Protein AF-A0A954DJ30-F1 (afdb_monomer)

Nearest PDB structures (foldseek):
  8jiv-assembly1_Ck  TM=4.330E-01  e=1.855E-01  Triticum aestivum
  3fcd-assembly1_A  TM=4.264E-01  e=3.655E-01  uncultured bacterium
  7oyc-assembly1_k1  TM=4.276E-01  e=3.887E-01  Xenopus laevis
  8inf-assembly1_W  TM=4.432E-01  e=7.975E+00  Homo sapiens

Secondary structure (DSSP, 8-state):
-------PPP-------------TT-----SSHHHHHHHHHHHHHHHHHHHTT---B--HHHHHHHHHTT-EEEEEE-TTSEEEEEEE-TTS-EEEEEEE-S---HHHHHHHHHHHTS-EESSTTTTTHHHHHHHHHHSSSEEEEEEEEEE---------S-----S---------EEEEEEEETTEEEEEEEE--TTHHHHHHHHHHTT--EEEEES-TT---------HHHHHIIIIIHHHHHHHHHHHHHHHHHHTSTT-S-SSSGGG--------TTS-----GGG-TT-HHHHHHHH-

Solvent-accessible surface area (backbone atoms only — not comparable to full-atom values): 19035 Å² total; per-residue (Å²): 141,80,88,88,88,90,81,80,91,74,88,78,82,85,87,81,76,86,79,82,69,82,81,88,71,80,73,71,88,83,84,56,67,70,59,53,53,51,49,50,51,50,52,50,48,51,52,54,55,58,68,64,67,81,61,56,72,47,50,63,46,58,48,44,52,34,52,81,64,48,44,55,80,46,80,46,80,46,97,74,36,30,38,43,32,31,27,63,44,97,85,70,47,80,41,67,39,35,32,65,39,98,68,69,52,72,68,55,52,49,50,54,55,60,51,66,76,41,67,64,40,67,74,56,43,61,87,49,31,59,62,44,52,48,52,34,42,74,73,62,58,33,46,70,67,39,37,38,41,34,42,54,84,70,88,84,83,81,80,94,63,84,82,80,86,81,78,94,70,72,81,79,70,81,59,33,31,37,37,34,38,32,39,43,86,97,44,75,39,24,35,56,32,67,64,54,97,55,52,68,60,52,52,50,54,34,58,75,68,72,34,54,71,45,81,40,55,55,45,87,69,72,79,72,70,77,77,68,67,57,60,62,60,52,46,43,53,71,63,47,39,60,55,52,51,52,51,53,49,53,52,49,50,53,55,53,47,62,70,38,95,82,51,86,60,88,79,78,56,89,72,68,78,86,72,80,75,84,49,87,86,66,64,77,90,71,54,83,85,77,55,83,92,48,71,73,64,53,55,69,73,71,109

Mean predicted aligned error: 19.87 Å

Structure (mmCIF, N/CA/C/O backbone):
data_AF-A0A954DJ30-F1
#
_entry.id   AF-A0A954DJ30-F1
#
loop_
_atom_site.group_PDB
_atom_site.id
_atom_site.type_symbol
_atom_site.label_atom_id
_atom_site.label_alt_id
_atom_site.label_comp_id
_atom_site.label_asym_id
_atom_site.label_entity_id
_atom_site.label_seq_id
_atom_site.pdbx_PDB_ins_code
_atom_site.Cartn_x
_atom_site.Cartn_y
_atom_site.Cartn_z
_atom_site.occupancy
_atom_site.B_iso_or_equiv
_atom_site.auth_seq_id
_atom_site.auth_comp_id
_atom_site.auth_asym_id
_atom_site.auth_atom_id
_atom_site.pdbx_PDB_model_num
ATOM 1 N N . MET A 1 1 ? 96.535 -69.845 -63.704 1.00 42.06 1 MET A N 1
ATOM 2 C CA . MET A 1 1 ? 96.589 -68.784 -62.673 1.00 42.06 1 MET A CA 1
ATOM 3 C C . MET A 1 1 ? 96.259 -67.495 -63.419 1.00 42.06 1 MET A C 1
ATOM 5 O O . MET A 1 1 ? 97.026 -67.177 -64.310 1.00 42.06 1 MET A O 1
ATOM 9 N N . THR A 1 2 ? 95.120 -66.808 -63.301 1.00 41.25 2 THR A N 1
ATOM 10 C CA . THR A 1 2 ? 94.083 -66.688 -62.255 1.00 41.25 2 THR A CA 1
ATOM 11 C C . THR A 1 2 ? 92.825 -66.079 -62.939 1.00 41.25 2 THR A C 1
ATOM 13 O O . THR A 1 2 ? 92.990 -65.252 -63.829 1.00 41.25 2 THR A O 1
ATOM 16 N N . GLN A 1 3 ? 91.599 -66.504 -62.591 1.00 44.12 3 GLN A N 1
ATOM 17 C CA . GLN A 1 3 ? 90.307 -65.828 -62.920 1.00 44.12 3 GLN A CA 1
ATOM 18 C C . GLN A 1 3 ? 90.096 -64.579 -61.998 1.00 44.12 3 GLN A C 1
ATOM 20 O O . GLN A 1 3 ? 91.012 -64.372 -61.196 1.00 44.12 3 GLN A O 1
ATOM 25 N N . PRO A 1 4 ? 88.981 -63.780 -61.961 1.00 51.12 4 PRO A N 1
ATOM 26 C CA . PRO A 1 4 ? 87.620 -63.913 -62.555 1.00 51.12 4 PRO A CA 1
ATOM 27 C C . PRO A 1 4 ? 86.929 -62.590 -63.019 1.00 51.12 4 PRO A C 1
ATOM 29 O O . PRO A 1 4 ? 87.500 -61.508 -62.916 1.00 51.12 4 PRO A O 1
ATOM 32 N N . GLY A 1 5 ? 85.659 -62.664 -63.458 1.00 38.38 5 GLY A N 1
ATOM 33 C CA . GLY A 1 5 ? 84.750 -61.503 -63.481 1.00 38.38 5 GLY A CA 1
ATOM 34 C C . GLY A 1 5 ? 83.564 -61.610 -64.445 1.00 38.38 5 GLY A C 1
ATOM 35 O O . GLY A 1 5 ? 83.576 -60.979 -65.495 1.00 38.38 5 GLY A O 1
ATOM 36 N N . GLU A 1 6 ? 82.545 -62.389 -64.086 1.00 42.34 6 GLU A N 1
ATOM 37 C CA . GLU A 1 6 ? 81.259 -62.499 -64.791 1.00 42.34 6 GLU A CA 1
ATOM 38 C C . GLU A 1 6 ? 80.251 -61.549 -64.115 1.00 42.34 6 GLU A C 1
ATOM 40 O O . GLU A 1 6 ? 80.056 -61.637 -62.903 1.00 42.34 6 GLU A O 1
ATOM 45 N N . ASN A 1 7 ? 79.659 -60.608 -64.861 1.00 45.38 7 ASN A N 1
ATOM 46 C CA . ASN A 1 7 ? 78.696 -59.631 -64.340 1.00 45.38 7 ASN A CA 1
ATOM 47 C C . ASN A 1 7 ? 77.368 -59.731 -65.104 1.00 45.38 7 ASN A C 1
ATOM 49 O O . ASN A 1 7 ? 77.308 -59.483 -66.309 1.00 45.38 7 ASN A O 1
ATOM 53 N N . SER A 1 8 ? 76.311 -60.067 -64.367 1.00 43.06 8 SER A N 1
ATOM 54 C CA . SER A 1 8 ? 74.906 -60.055 -64.779 1.00 43.06 8 SER A CA 1
ATOM 55 C C . SER A 1 8 ? 74.389 -58.621 -64.996 1.00 43.06 8 SER A C 1
ATOM 57 O O . SER A 1 8 ? 74.719 -57.742 -64.197 1.00 43.06 8 SER A O 1
ATOM 59 N N . PRO A 1 9 ? 73.527 -58.351 -65.993 1.00 50.22 9 PRO A N 1
ATOM 60 C CA . PRO A 1 9 ? 72.835 -57.068 -66.093 1.00 50.22 9 PRO A CA 1
ATOM 61 C C . PRO A 1 9 ? 71.708 -56.966 -65.059 1.00 50.22 9 PRO A C 1
ATOM 63 O O . PRO A 1 9 ? 70.776 -57.768 -65.043 1.00 50.22 9 PRO A O 1
ATOM 66 N N . GLN A 1 10 ? 71.832 -55.966 -64.192 1.00 45.62 10 GLN A N 1
ATOM 67 C CA . GLN A 1 10 ? 70.902 -55.617 -63.130 1.00 45.62 10 GLN A CA 1
ATOM 68 C C . GLN A 1 10 ? 69.803 -54.688 -63.667 1.00 45.62 10 GLN A C 1
ATOM 70 O O . GLN A 1 10 ? 70.070 -53.704 -64.358 1.00 45.62 10 GLN A O 1
ATOM 75 N N . ASP A 1 11 ? 68.573 -55.059 -63.331 1.00 45.19 11 ASP A N 1
ATOM 76 C CA . ASP A 1 11 ? 67.304 -54.378 -63.568 1.00 45.19 11 ASP A CA 1
ATOM 77 C C . ASP A 1 11 ? 67.389 -52.868 -63.261 1.00 45.19 11 ASP A C 1
ATOM 79 O O . ASP A 1 11 ? 67.812 -52.461 -62.174 1.00 45.19 11 ASP A O 1
ATOM 83 N N . SER A 1 12 ? 67.043 -52.029 -64.240 1.00 49.09 12 SER A N 1
ATOM 84 C CA . SER A 1 12 ? 67.065 -50.568 -64.110 1.00 49.09 12 SER A CA 1
ATOM 85 C C . SER A 1 12 ? 65.666 -50.062 -63.748 1.00 49.09 12 SER A C 1
ATOM 87 O O . SER A 1 12 ? 64.732 -50.303 -64.510 1.00 49.09 12 SER A O 1
ATOM 89 N N . PRO A 1 13 ? 65.493 -49.340 -62.625 1.00 48.78 13 PRO A N 1
ATOM 90 C CA . PRO A 1 13 ? 64.179 -48.903 -62.180 1.00 48.78 13 PRO A CA 1
ATOM 91 C C . PRO A 1 13 ? 63.661 -47.727 -63.018 1.00 48.78 13 PRO A C 1
ATOM 93 O O . PRO A 1 13 ? 64.329 -46.700 -63.167 1.00 48.78 13 PRO A O 1
ATOM 96 N N . ASP A 1 14 ? 62.436 -47.895 -63.513 1.00 48.25 14 ASP A N 1
ATOM 97 C CA . ASP A 1 14 ? 61.604 -46.900 -64.186 1.00 48.25 14 ASP A CA 1
ATOM 98 C C . ASP A 1 14 ? 61.417 -45.653 -63.300 1.00 48.25 14 ASP A C 1
ATOM 100 O O . ASP A 1 14 ? 60.672 -45.639 -62.316 1.00 48.25 14 ASP A O 1
ATOM 104 N N . LYS A 1 15 ? 62.155 -44.589 -63.624 1.00 56.53 15 LYS A N 1
ATOM 105 C CA . LYS A 1 15 ? 61.992 -43.260 -63.034 1.00 56.53 15 LYS A CA 1
ATOM 106 C C . LYS A 1 15 ? 61.009 -42.462 -63.881 1.00 56.53 15 LYS A C 1
ATOM 108 O O . LYS A 1 15 ? 61.448 -41.674 -64.711 1.00 56.53 15 LYS A O 1
ATOM 113 N N . ASN A 1 16 ? 59.707 -42.628 -63.645 1.00 52.38 16 ASN A N 1
ATOM 114 C CA . ASN A 1 16 ? 58.703 -41.606 -63.977 1.00 52.38 16 ASN A CA 1
ATOM 115 C C . ASN A 1 16 ? 57.340 -41.841 -63.299 1.00 52.38 16 ASN A C 1
ATOM 117 O O . ASN A 1 16 ? 56.287 -41.801 -63.930 1.00 52.38 16 ASN A O 1
ATOM 121 N N . THR A 1 17 ? 57.336 -42.014 -61.974 1.00 52.78 17 THR A N 1
ATOM 122 C CA . THR A 1 17 ? 56.107 -41.835 -61.182 1.00 52.78 17 THR A CA 1
ATOM 123 C C . THR A 1 17 ? 56.158 -40.465 -60.500 1.00 52.78 17 THR A C 1
ATOM 125 O O . THR A 1 17 ? 57.021 -40.263 -59.647 1.00 52.78 17 THR A O 1
ATOM 128 N N . PRO A 1 18 ? 55.290 -39.496 -60.845 1.00 51.16 18 PRO A N 1
ATOM 129 C CA . PRO A 1 18 ? 55.237 -38.235 -60.118 1.00 51.16 18 PRO A CA 1
ATOM 130 C C . PRO A 1 18 ? 54.645 -38.473 -58.721 1.00 51.16 18 PRO A C 1
ATOM 132 O O . PRO A 1 18 ? 53.460 -38.776 -58.572 1.00 51.16 18 PRO A O 1
ATOM 135 N N . GLU A 1 19 ? 55.478 -38.336 -57.689 1.00 51.72 19 GLU A N 1
ATOM 136 C CA . GLU A 1 19 ? 55.056 -38.331 -56.288 1.00 51.72 19 GLU A CA 1
ATOM 137 C C . GLU A 1 19 ? 54.045 -37.193 -56.045 1.00 51.72 19 GLU A C 1
ATOM 139 O O . GLU A 1 19 ? 54.371 -36.008 -56.147 1.00 51.72 19 GLU A O 1
ATOM 144 N N . ARG A 1 20 ? 52.795 -37.530 -55.696 1.00 55.44 20 ARG A N 1
ATOM 145 C CA . ARG A 1 20 ? 51.839 -36.555 -55.147 1.00 55.44 20 ARG A CA 1
ATOM 146 C C . ARG A 1 20 ? 52.286 -36.167 -53.737 1.00 55.44 20 ARG A C 1
ATOM 148 O O . ARG A 1 20 ? 51.972 -36.857 -52.771 1.00 55.44 20 ARG A O 1
ATOM 155 N N . GLY A 1 21 ? 52.995 -35.046 -53.622 1.00 53.41 21 GLY A N 1
ATOM 156 C CA . GLY A 1 21 ? 53.195 -34.361 -52.345 1.00 53.41 21 GLY A CA 1
ATOM 157 C C . GLY A 1 21 ? 51.857 -33.918 -51.725 1.00 53.41 21 GLY A C 1
ATOM 158 O O . GLY A 1 21 ? 50.872 -33.752 -52.450 1.00 53.41 21 GLY A O 1
ATOM 159 N N . PRO A 1 22 ? 51.786 -33.733 -50.393 1.00 51.12 22 PRO A N 1
ATOM 160 C CA . PRO A 1 22 ? 50.544 -33.377 -49.719 1.00 51.12 22 PRO A CA 1
ATOM 161 C C . PRO A 1 22 ? 50.063 -32.009 -50.207 1.00 51.12 22 PRO A C 1
ATOM 163 O O . PRO A 1 22 ? 50.821 -31.039 -50.195 1.00 51.12 22 PRO A O 1
ATOM 166 N N . ASP A 1 23 ? 48.802 -31.959 -50.626 1.00 55.94 23 ASP A N 1
ATOM 167 C CA . ASP A 1 23 ? 48.089 -30.762 -51.063 1.00 55.94 23 ASP A CA 1
ATOM 168 C C . ASP A 1 23 ? 48.150 -29.683 -49.962 1.00 55.94 23 ASP A C 1
ATOM 170 O O . ASP A 1 23 ? 47.471 -29.763 -48.934 1.00 55.94 23 ASP A O 1
ATOM 174 N N . LYS A 1 24 ? 49.042 -28.700 -50.135 1.00 56.53 24 LYS A N 1
ATOM 175 C CA . LYS A 1 24 ? 49.245 -27.585 -49.197 1.00 56.53 24 LYS A CA 1
ATOM 176 C C . LYS A 1 24 ? 48.297 -26.415 -49.464 1.00 56.53 24 LYS A C 1
ATOM 178 O O . LYS A 1 24 ? 48.568 -25.323 -48.980 1.00 56.53 24 LYS A O 1
ATOM 183 N N . ASP A 1 25 ? 47.177 -26.630 -50.152 1.00 56.28 25 ASP A N 1
ATOM 184 C CA . ASP A 1 25 ? 46.217 -25.567 -50.459 1.00 56.28 25 ASP A CA 1
ATOM 185 C C . ASP A 1 25 ? 44.772 -25.897 -50.050 1.00 56.28 25 ASP A C 1
ATOM 187 O O . ASP A 1 25 ? 43.805 -25.393 -50.626 1.00 56.28 25 ASP A O 1
ATOM 191 N N . ALA A 1 26 ? 44.587 -26.631 -48.947 1.00 55.59 26 ALA A N 1
ATOM 192 C CA . ALA A 1 26 ? 43.313 -26.628 -48.228 1.00 55.59 26 ALA A CA 1
ATOM 193 C C . ALA A 1 26 ? 43.100 -25.263 -47.542 1.00 55.59 26 ALA A C 1
ATOM 195 O O . ALA A 1 26 ? 43.298 -25.078 -46.336 1.00 55.59 26 ALA A O 1
ATOM 196 N N . LYS A 1 27 ? 42.706 -24.258 -48.327 1.00 63.19 27 LYS A N 1
ATOM 197 C CA . LYS A 1 27 ? 42.350 -22.925 -47.841 1.00 63.19 27 LYS A CA 1
ATOM 198 C C . LYS A 1 27 ? 41.128 -23.062 -46.928 1.00 63.19 27 LYS A C 1
ATOM 200 O O . LYS A 1 27 ? 40.000 -23.181 -47.398 1.00 63.19 27 LYS A O 1
ATOM 205 N N . LYS A 1 28 ? 41.359 -23.053 -45.607 1.00 56.31 28 LYS A N 1
ATOM 206 C CA . LYS A 1 28 ? 40.308 -23.059 -44.574 1.00 56.31 28 LYS A CA 1
ATOM 207 C C . LYS A 1 28 ? 39.216 -22.051 -44.964 1.00 56.31 28 LYS A C 1
ATOM 209 O O . LYS A 1 28 ? 39.581 -20.904 -45.247 1.00 56.31 28 LYS A O 1
ATOM 214 N N . PRO A 1 29 ? 37.918 -22.418 -44.969 1.00 49.88 29 PRO A N 1
ATOM 215 C CA . PRO A 1 29 ? 36.861 -21.497 -45.366 1.00 49.88 29 PRO A CA 1
ATOM 216 C C . PRO A 1 29 ? 36.879 -20.290 -44.426 1.00 49.88 29 PRO A C 1
ATOM 218 O O . PRO A 1 29 ? 36.523 -20.363 -43.248 1.00 49.88 29 PRO A O 1
ATOM 221 N N . ARG A 1 30 ? 37.380 -19.164 -44.935 1.00 65.44 30 ARG A N 1
ATOM 222 C CA . ARG A 1 30 ? 37.298 -17.868 -44.273 1.00 65.44 30 ARG A CA 1
ATOM 223 C C . ARG A 1 30 ? 35.986 -17.245 -44.713 1.00 65.44 30 ARG A C 1
ATOM 225 O O . ARG A 1 30 ? 35.860 -16.874 -45.872 1.00 65.44 30 ARG A O 1
ATOM 232 N N . GLY A 1 31 ? 35.055 -17.101 -43.775 1.00 58.06 31 GLY A N 1
ATOM 233 C CA . GLY A 1 31 ? 33.903 -16.218 -43.959 1.00 58.06 31 GLY A CA 1
ATOM 234 C C . GLY A 1 31 ? 32.570 -16.831 -43.562 1.00 58.06 31 GLY A C 1
ATOM 235 O O . GLY A 1 31 ? 31.744 -17.057 -44.425 1.00 58.06 31 GLY A O 1
ATOM 236 N N . MET A 1 32 ? 32.354 -17.081 -42.266 1.00 57.47 32 MET A N 1
ATOM 237 C CA . MET A 1 32 ? 31.007 -17.005 -41.666 1.00 57.47 32 MET A CA 1
ATOM 238 C C . MET A 1 32 ? 31.047 -17.140 -40.139 1.00 57.47 32 MET A C 1
ATOM 240 O O . MET A 1 32 ? 30.266 -16.502 -39.444 1.00 57.47 32 MET A O 1
ATOM 244 N N . GLY A 1 33 ? 32.004 -17.905 -39.595 1.00 60.25 33 GLY A N 1
ATOM 245 C CA . GLY A 1 33 ? 32.053 -18.231 -38.160 1.00 60.25 33 GLY A CA 1
ATOM 246 C C . GLY A 1 33 ? 32.125 -17.022 -37.218 1.00 60.25 33 GLY A C 1
ATOM 247 O O . GLY A 1 33 ? 31.476 -17.017 -36.180 1.00 60.25 33 GLY A O 1
ATOM 248 N N . GLY A 1 34 ? 32.843 -15.960 -37.599 1.00 64.69 34 GLY A N 1
ATOM 249 C CA . GLY A 1 34 ? 32.887 -14.726 -36.804 1.00 64.69 34 GLY A CA 1
ATOM 250 C C . GLY A 1 34 ? 31.540 -13.999 -36.751 1.00 64.69 34 GLY A C 1
ATOM 251 O O . GLY A 1 34 ? 31.175 -13.465 -35.710 1.00 64.69 34 GLY A O 1
ATOM 252 N N . VAL A 1 35 ? 30.773 -14.036 -37.844 1.00 68.38 35 VAL A N 1
ATOM 253 C CA . VAL A 1 35 ? 29.433 -13.435 -37.912 1.00 68.38 35 VAL A CA 1
ATOM 254 C C . VAL A 1 35 ? 28.460 -14.226 -37.043 1.00 68.38 35 VAL A C 1
ATOM 256 O O . VAL A 1 35 ? 27.699 -13.624 -36.296 1.00 68.38 35 VAL A O 1
ATOM 259 N N . PHE A 1 36 ? 28.543 -15.559 -37.050 1.00 70.75 36 PHE A N 1
ATOM 260 C CA . PHE A 1 36 ? 27.723 -16.403 -36.176 1.00 70.75 36 PHE A CA 1
ATOM 261 C C . PHE A 1 36 ? 27.996 -16.174 -34.689 1.00 70.75 36 PHE A C 1
ATOM 263 O O . PHE A 1 36 ? 27.052 -16.111 -33.908 1.00 70.75 36 PHE A O 1
ATOM 270 N N . ILE A 1 37 ? 29.260 -16.001 -34.292 1.00 77.88 37 ILE A N 1
ATOM 271 C CA . ILE A 1 37 ? 29.613 -15.704 -32.895 1.00 77.88 37 ILE A CA 1
ATOM 272 C C . ILE A 1 37 ? 29.048 -14.345 -32.478 1.00 77.88 37 ILE A C 1
ATOM 274 O O . ILE A 1 37 ? 28.470 -14.220 -31.403 1.00 77.88 37 ILE A O 1
ATOM 278 N N . ILE A 1 38 ? 29.162 -13.332 -33.337 1.00 76.12 38 ILE A N 1
ATOM 279 C CA . ILE A 1 38 ? 28.645 -11.995 -33.032 1.00 76.12 38 ILE A CA 1
ATOM 280 C C . ILE A 1 38 ? 27.112 -11.987 -33.016 1.00 76.12 38 ILE A C 1
ATOM 282 O O . ILE A 1 38 ? 26.520 -11.361 -32.144 1.00 76.12 38 ILE A O 1
ATOM 286 N N . MET A 1 39 ? 26.465 -12.736 -33.910 1.00 75.69 39 MET A N 1
ATOM 287 C CA . MET A 1 39 ? 25.012 -12.908 -33.921 1.00 75.69 39 MET A CA 1
ATOM 288 C C . MET A 1 39 ? 24.520 -13.636 -32.664 1.00 75.69 39 MET A C 1
ATOM 290 O O . MET A 1 39 ? 23.520 -13.229 -32.084 1.00 75.69 39 MET A O 1
ATOM 294 N N . LEU A 1 40 ? 25.246 -14.656 -32.195 1.00 83.12 40 LEU A N 1
ATOM 295 C CA . LEU A 1 40 ? 24.962 -15.338 -30.929 1.00 83.12 40 LEU A CA 1
ATOM 296 C C . LEU A 1 40 ? 25.124 -14.410 -29.725 1.00 83.12 40 LEU A C 1
ATOM 298 O O . LEU A 1 40 ? 24.285 -14.432 -28.831 1.00 83.12 40 LEU A O 1
ATOM 302 N N . LEU A 1 41 ? 26.163 -13.572 -29.708 1.00 82.00 41 LEU A N 1
ATOM 303 C CA . LEU A 1 41 ? 26.367 -12.585 -28.646 1.00 82.00 41 LEU A CA 1
ATOM 304 C C . LEU A 1 41 ? 25.285 -11.499 -28.657 1.00 82.00 41 LEU A C 1
ATOM 306 O O . LEU A 1 41 ? 24.799 -11.118 -27.596 1.00 82.00 41 LEU A O 1
ATOM 310 N N . LEU A 1 42 ? 24.859 -11.044 -29.838 1.00 77.38 42 LEU A N 1
ATOM 311 C CA . LEU A 1 42 ? 23.737 -10.117 -29.992 1.00 77.38 42 LEU A CA 1
ATOM 312 C C . LEU A 1 42 ? 22.419 -10.739 -29.526 1.00 77.38 42 LEU A C 1
ATOM 314 O O . LEU A 1 42 ? 21.674 -10.104 -28.788 1.00 77.38 42 LEU A O 1
ATOM 318 N N . LEU A 1 43 ? 22.145 -11.986 -29.909 1.00 81.44 43 LEU A N 1
ATOM 319 C CA . LEU A 1 43 ? 20.947 -12.708 -29.486 1.00 81.44 43 LEU A CA 1
ATOM 320 C C . LEU A 1 43 ? 20.947 -12.943 -27.969 1.00 81.44 43 LEU A C 1
ATOM 322 O O . LEU A 1 43 ? 19.926 -12.748 -27.316 1.00 81.44 43 LEU A O 1
ATOM 326 N N . ALA A 1 44 ? 22.101 -13.288 -27.393 1.00 78.31 44 ALA A N 1
ATOM 327 C CA . ALA A 1 44 ? 22.269 -13.405 -25.949 1.00 78.31 44 ALA A CA 1
ATOM 328 C C . ALA A 1 44 ? 22.041 -12.060 -25.244 1.00 78.31 44 ALA A C 1
ATOM 330 O O . ALA A 1 44 ? 21.339 -12.020 -24.238 1.00 78.31 44 ALA A O 1
ATOM 331 N N . LEU A 1 45 ? 22.560 -10.955 -25.787 1.00 76.50 45 LEU A N 1
ATOM 332 C CA . LEU A 1 45 ? 22.327 -9.613 -25.253 1.00 76.50 45 LEU A CA 1
ATOM 333 C C . LEU A 1 45 ? 20.840 -9.233 -25.314 1.00 76.50 45 LEU A C 1
ATOM 335 O O . LEU A 1 45 ? 20.300 -8.750 -24.323 1.00 76.50 45 LEU A O 1
ATOM 339 N N . ILE A 1 46 ? 20.161 -9.507 -26.432 1.00 72.81 46 ILE A N 1
ATOM 340 C CA . ILE A 1 46 ? 18.719 -9.272 -26.597 1.00 72.81 46 ILE A CA 1
ATOM 341 C C . ILE A 1 46 ? 17.917 -10.095 -25.583 1.00 72.81 46 ILE A C 1
ATOM 343 O O . ILE A 1 46 ? 17.018 -9.558 -24.940 1.00 72.81 46 ILE A O 1
ATOM 347 N N . LEU A 1 47 ? 18.264 -11.369 -25.377 1.00 68.88 47 LEU A N 1
ATOM 348 C CA . LEU A 1 47 ? 17.621 -12.222 -24.374 1.00 68.88 47 LEU A CA 1
ATOM 349 C C . LEU A 1 47 ? 17.879 -11.735 -22.940 1.00 68.88 47 LEU A C 1
ATOM 351 O O . LEU A 1 47 ? 16.966 -11.755 -22.117 1.00 68.88 47 LEU A O 1
ATOM 355 N N . ILE A 1 48 ? 19.092 -11.264 -22.636 1.00 67.69 48 ILE A N 1
ATOM 356 C CA . ILE A 1 48 ? 19.451 -10.705 -21.324 1.00 67.69 48 ILE A CA 1
ATOM 357 C C . ILE A 1 48 ? 18.659 -9.422 -21.047 1.00 67.69 48 ILE A C 1
ATOM 359 O O . ILE A 1 48 ? 18.069 -9.284 -19.976 1.00 67.69 48 ILE A O 1
ATOM 363 N N . VAL A 1 49 ? 18.599 -8.509 -22.018 1.00 58.47 49 VAL A N 1
ATOM 364 C CA . VAL A 1 49 ? 17.859 -7.245 -21.901 1.00 58.47 49 VAL A CA 1
ATOM 365 C C . VAL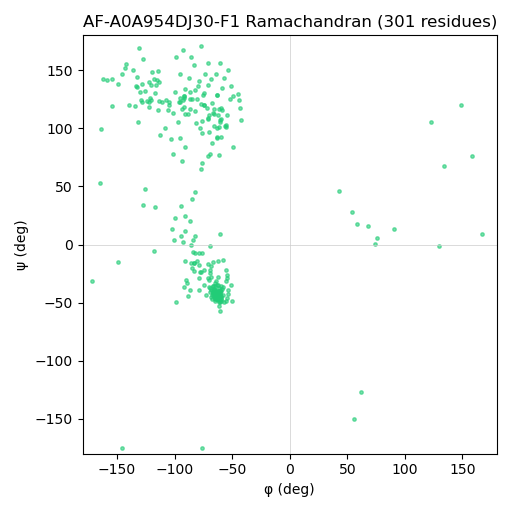 A 1 49 ? 16.353 -7.507 -21.823 1.00 58.47 49 VAL A C 1
ATOM 367 O O . VAL A 1 49 ? 15.688 -6.946 -20.953 1.00 58.47 49 VAL A O 1
ATOM 370 N N . SER A 1 50 ? 15.824 -8.434 -22.627 1.00 54.00 50 SER A N 1
ATOM 371 C CA . SER A 1 50 ? 14.415 -8.849 -22.585 1.00 54.00 50 SER A CA 1
ATOM 372 C C . SER A 1 50 ? 14.009 -9.396 -21.213 1.00 54.00 50 SER A C 1
ATOM 374 O O . SER A 1 50 ? 12.932 -9.072 -20.717 1.00 54.00 50 SER A O 1
ATOM 376 N N . ARG A 1 51 ? 14.888 -10.147 -20.536 1.00 55.31 51 ARG A N 1
ATOM 377 C CA . ARG A 1 51 ? 14.599 -10.701 -19.202 1.00 55.31 51 ARG A CA 1
ATOM 378 C C . ARG A 1 51 ? 14.518 -9.646 -18.094 1.00 55.31 51 ARG A C 1
ATOM 380 O O . ARG A 1 51 ? 13.910 -9.909 -17.061 1.00 55.31 51 ARG A O 1
ATOM 387 N N . SER A 1 52 ? 15.123 -8.471 -18.281 1.00 49.81 52 SER A N 1
ATOM 388 C CA . SER A 1 52 ? 15.055 -7.363 -17.313 1.00 49.81 52 SER A CA 1
ATOM 389 C C . SER A 1 52 ? 13.791 -6.501 -17.421 1.00 49.81 52 SER A C 1
ATOM 391 O O . SER A 1 52 ? 13.562 -5.661 -16.553 1.00 49.81 52 SER A O 1
ATOM 393 N N . ALA A 1 53 ? 12.957 -6.719 -18.445 1.00 46.91 53 ALA A N 1
ATOM 394 C CA . ALA A 1 53 ? 11.789 -5.884 -18.730 1.00 46.91 53 ALA A CA 1
ATOM 395 C C . ALA A 1 53 ? 10.565 -6.164 -17.834 1.00 46.91 53 ALA A C 1
ATOM 397 O O . ALA A 1 53 ? 9.610 -5.395 -17.866 1.00 46.91 53 ALA A O 1
ATOM 398 N N . ASP A 1 54 ? 10.589 -7.210 -17.002 1.00 50.53 54 ASP A N 1
ATOM 399 C CA . ASP A 1 54 ? 9.461 -7.579 -16.127 1.00 50.53 54 ASP A CA 1
ATOM 400 C C . ASP A 1 54 ? 9.576 -6.990 -14.705 1.00 50.53 54 ASP A C 1
ATOM 402 O O . ASP A 1 54 ? 9.204 -7.596 -13.700 1.00 50.53 54 ASP A O 1
ATOM 406 N N . GLN A 1 55 ? 10.157 -5.794 -14.588 1.00 54.59 55 GLN A N 1
ATOM 407 C CA . GLN A 1 55 ? 10.048 -4.984 -13.377 1.00 54.59 55 GLN A CA 1
ATOM 408 C C . GLN A 1 55 ? 9.045 -3.873 -13.645 1.00 54.59 55 GLN A C 1
ATOM 410 O O . GLN A 1 55 ? 9.401 -2.797 -14.123 1.00 54.59 55 GLN A O 1
ATOM 415 N N . SER A 1 56 ? 7.771 -4.137 -13.352 1.00 57.91 56 SER A N 1
ATOM 416 C CA . SER A 1 56 ? 6.743 -3.102 -13.391 1.00 57.91 56 SER A CA 1
ATOM 417 C C . SER A 1 56 ? 7.101 -2.014 -12.372 1.00 57.91 56 SER A C 1
ATOM 419 O O . SER A 1 56 ? 6.907 -2.186 -11.164 1.00 57.91 56 SER A O 1
ATOM 421 N N . ARG A 1 57 ? 7.664 -0.899 -12.851 1.00 66.38 57 ARG A N 1
ATOM 422 C CA . ARG A 1 57 ? 7.815 0.320 -12.054 1.00 66.38 57 ARG A CA 1
ATOM 423 C C . ARG A 1 57 ? 6.416 0.855 -11.780 1.00 66.38 57 ARG A C 1
ATOM 425 O O . ARG A 1 57 ? 5.706 1.224 -12.711 1.00 66.38 57 ARG A O 1
ATOM 432 N N . GLY A 1 58 ? 6.005 0.820 -10.521 1.00 72.31 58 GLY A N 1
ATOM 433 C CA . GLY A 1 58 ? 4.722 1.356 -10.094 1.00 72.31 58 GLY A CA 1
ATOM 434 C C . GLY A 1 58 ? 4.848 2.801 -9.640 1.00 72.31 58 GLY A C 1
ATOM 435 O O . GLY A 1 58 ? 5.952 3.307 -9.434 1.00 72.31 58 GLY A O 1
ATOM 436 N N . THR A 1 59 ? 3.712 3.470 -9.472 1.00 76.69 59 THR A N 1
ATOM 437 C CA . THR A 1 59 ? 3.710 4.842 -8.965 1.00 76.69 59 THR A CA 1
ATOM 438 C C . THR A 1 59 ? 3.784 4.869 -7.430 1.00 76.69 59 THR A C 1
ATOM 440 O O . THR A 1 59 ? 3.311 3.936 -6.770 1.00 76.69 59 THR A O 1
ATOM 443 N N . PRO A 1 60 ? 4.294 5.957 -6.823 1.00 80.50 60 PRO A N 1
ATOM 444 C CA . PRO A 1 60 ? 4.177 6.199 -5.382 1.00 80.50 60 PRO A CA 1
ATOM 445 C C . PRO A 1 60 ? 2.740 6.074 -4.854 1.00 80.50 60 PRO A C 1
ATOM 447 O O . PRO A 1 60 ? 2.519 5.587 -3.748 1.00 80.50 60 PRO A O 1
ATOM 450 N N . TYR A 1 61 ? 1.749 6.468 -5.658 1.00 77.38 61 TYR A N 1
ATOM 451 C CA . TYR A 1 61 ? 0.333 6.298 -5.331 1.00 77.38 61 TYR A CA 1
ATOM 452 C C . TYR A 1 61 ? -0.063 4.822 -5.250 1.00 77.38 61 TYR A C 1
ATOM 454 O O . TYR A 1 61 ? -0.643 4.395 -4.251 1.00 77.38 61 TYR A O 1
ATOM 462 N N . ASP A 1 62 ? 0.305 4.023 -6.256 1.00 77.00 62 ASP A N 1
ATOM 463 C CA . ASP A 1 62 ? 0.020 2.585 -6.258 1.00 77.00 62 ASP A CA 1
ATOM 464 C C . ASP A 1 62 ? 0.662 1.892 -5.059 1.00 77.00 62 ASP A C 1
ATOM 466 O O . ASP A 1 62 ? 0.077 0.965 -4.493 1.00 77.00 62 ASP A O 1
ATOM 470 N N . PHE A 1 63 ? 1.852 2.348 -4.654 1.00 85.69 63 PHE A N 1
ATOM 471 C CA . PHE A 1 63 ? 2.514 1.866 -3.452 1.00 85.69 63 PHE A CA 1
ATOM 472 C C . PHE A 1 63 ? 1.678 2.132 -2.201 1.00 85.69 63 PHE A C 1
ATOM 474 O O . PHE A 1 63 ? 1.341 1.181 -1.497 1.00 85.69 63 PHE A O 1
ATOM 481 N N . TRP A 1 64 ? 1.317 3.391 -1.932 1.00 85.00 64 TRP A N 1
ATOM 482 C CA . TRP A 1 64 ? 0.556 3.755 -0.732 1.00 85.00 64 TRP A CA 1
ATOM 483 C C . TRP A 1 64 ? -0.794 3.043 -0.686 1.00 85.00 64 TRP A C 1
ATOM 485 O O . TRP A 1 64 ? -1.143 2.437 0.329 1.00 85.00 64 TRP A O 1
ATOM 495 N N . TRP A 1 65 ? -1.510 3.001 -1.811 1.00 78.88 65 TRP A N 1
ATOM 496 C CA . TRP A 1 65 ? -2.748 2.234 -1.928 1.00 78.88 65 TRP A CA 1
ATOM 497 C C . TRP A 1 65 ? -2.544 0.755 -1.571 1.00 78.88 65 TRP A C 1
ATOM 499 O O . TRP A 1 65 ? -3.301 0.190 -0.778 1.00 78.88 65 TRP A O 1
ATOM 509 N N . ARG A 1 66 ? -1.514 0.103 -2.120 1.00 83.44 66 ARG A N 1
ATOM 510 C CA . ARG A 1 66 ? -1.220 -1.312 -1.838 1.00 83.44 66 ARG A CA 1
ATOM 511 C C . ARG A 1 66 ? -0.805 -1.542 -0.389 1.00 83.44 66 ARG A C 1
ATOM 513 O O . ARG A 1 66 ? -1.242 -2.537 0.194 1.00 83.44 66 ARG A O 1
ATOM 520 N N . LEU A 1 67 ? -0.021 -0.636 0.188 1.00 86.62 67 LEU A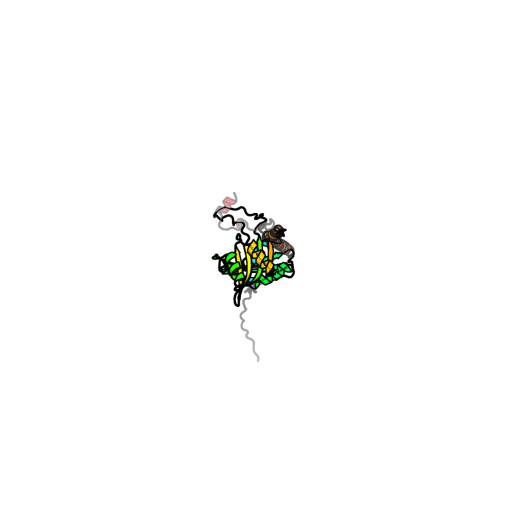 N 1
ATOM 521 C CA . LEU A 1 67 ? 0.419 -0.688 1.578 1.00 86.62 67 LEU A CA 1
ATOM 522 C C . LEU A 1 67 ? -0.775 -0.634 2.540 1.00 86.62 67 LEU A C 1
ATOM 524 O O . LEU A 1 67 ? -0.949 -1.555 3.333 1.00 86.62 67 LEU A O 1
ATOM 528 N N . TYR A 1 68 ? -1.660 0.359 2.399 1.00 83.56 68 TYR A N 1
ATOM 529 C CA . TYR A 1 68 ? -2.861 0.493 3.240 1.00 83.56 68 TYR A CA 1
ATOM 530 C C . TYR A 1 68 ? -3.891 -0.626 3.040 1.00 83.56 68 TYR A C 1
ATOM 532 O O . TYR A 1 68 ? -4.807 -0.802 3.838 1.00 83.56 68 TYR A O 1
ATOM 540 N N . ASN A 1 69 ? -3.778 -1.400 1.963 1.00 79.88 69 ASN A N 1
ATOM 541 C CA . ASN A 1 69 ? -4.611 -2.579 1.733 1.00 79.88 69 ASN A CA 1
ATOM 542 C C . ASN A 1 69 ? -3.869 -3.896 2.047 1.00 79.88 69 ASN A C 1
ATOM 544 O O . ASN A 1 69 ? -4.352 -4.963 1.646 1.00 79.88 69 ASN A O 1
ATOM 548 N N . ALA A 1 70 ? -2.717 -3.808 2.734 1.00 78.31 70 ALA A N 1
ATOM 549 C CA . ALA A 1 70 ? -1.796 -4.890 3.099 1.00 78.31 70 ALA A CA 1
ATOM 550 C C . ALA A 1 70 ? -1.550 -5.891 1.965 1.00 78.31 70 ALA A C 1
ATOM 552 O O . ALA A 1 70 ? -1.633 -7.107 2.135 1.00 78.31 70 ALA A O 1
ATOM 553 N N . ARG A 1 71 ? -1.299 -5.369 0.764 1.00 78.19 71 ARG A N 1
ATOM 554 C CA . ARG A 1 71 ? -1.017 -6.191 -0.418 1.00 78.19 71 ARG A CA 1
ATOM 555 C C . ARG A 1 71 ? 0.441 -6.629 -0.491 1.00 78.19 71 ARG A C 1
ATOM 557 O O . ARG A 1 71 ? 0.740 -7.529 -1.262 1.00 78.19 71 ARG A O 1
ATOM 564 N N . PHE A 1 72 ? 1.338 -6.004 0.267 1.00 84.94 72 PHE A N 1
ATOM 565 C CA . PHE A 1 72 ? 2.754 -6.351 0.252 1.00 84.94 72 PHE A CA 1
ATOM 566 C C . PHE A 1 72 ? 3.090 -7.410 1.299 1.00 84.94 72 PHE A C 1
ATOM 568 O O . PHE A 1 72 ? 2.709 -7.302 2.459 1.00 84.94 72 PHE A O 1
ATOM 575 N N . SER A 1 73 ? 3.857 -8.409 0.878 1.00 83.31 73 SER A N 1
ATOM 576 C CA . SER A 1 73 ? 4.384 -9.477 1.729 1.00 83.31 73 SER A CA 1
ATOM 577 C C . SER A 1 73 ? 5.751 -9.115 2.311 1.00 83.31 73 SER A C 1
ATOM 579 O O . SER A 1 73 ? 6.109 -9.561 3.396 1.00 83.31 73 SER A O 1
ATOM 581 N N . LYS A 1 74 ?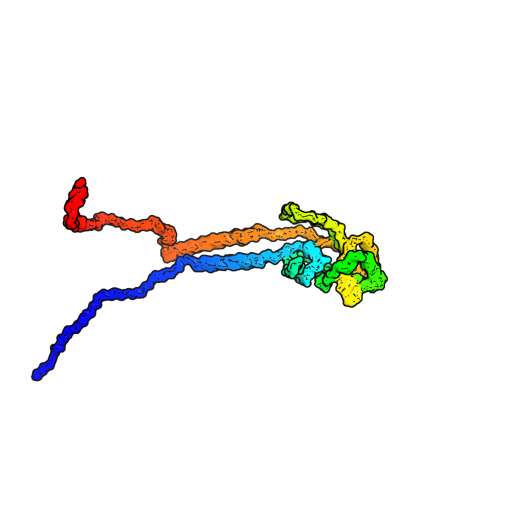 6.540 -8.321 1.579 1.00 87.56 74 LYS A N 1
ATOM 582 C CA . LYS A 1 74 ? 7.859 -7.842 2.006 1.00 87.56 74 LYS A CA 1
ATOM 583 C C . LYS A 1 74 ? 8.127 -6.477 1.400 1.00 87.56 74 LYS A C 1
ATOM 585 O O . LYS A 1 74 ? 7.864 -6.290 0.214 1.00 87.56 74 LYS A O 1
ATOM 590 N N . ILE A 1 75 ? 8.684 -5.565 2.190 1.00 90.56 75 ILE A N 1
ATOM 591 C CA . ILE A 1 75 ? 9.084 -4.228 1.752 1.00 90.56 75 ILE A CA 1
ATOM 592 C C . ILE A 1 75 ? 10.540 -4.005 2.163 1.00 90.56 75 ILE A C 1
ATOM 594 O O . ILE A 1 75 ? 10.971 -4.434 3.234 1.00 90.56 75 ILE A O 1
ATOM 598 N N . LEU A 1 76 ? 11.311 -3.401 1.265 1.00 89.62 76 LEU A N 1
ATOM 599 C CA . LEU A 1 76 ? 12.701 -3.009 1.440 1.00 89.62 76 LEU A CA 1
ATOM 600 C C . LEU A 1 76 ? 12.816 -1.534 1.058 1.00 89.62 76 LEU A C 1
ATOM 602 O O . LEU A 1 76 ? 12.468 -1.160 -0.064 1.00 89.62 76 LEU A O 1
ATOM 606 N N . LEU A 1 77 ? 13.296 -0.716 1.992 1.00 89.25 77 LEU A N 1
ATOM 607 C CA . LEU A 1 77 ? 13.591 0.691 1.750 1.00 89.25 77 LEU A CA 1
ATOM 608 C C . LEU A 1 77 ? 15.054 0.816 1.319 1.00 89.25 77 LEU A C 1
ATOM 610 O O . LEU A 1 77 ? 15.950 0.292 1.983 1.00 89.25 77 LEU A O 1
ATOM 614 N N . GLY A 1 78 ? 15.279 1.488 0.197 1.00 84.25 78 GLY A N 1
ATOM 615 C CA . GLY A 1 78 ? 16.597 1.867 -0.282 1.00 84.25 78 GLY A CA 1
ATOM 616 C C . GLY A 1 78 ? 17.075 3.189 0.332 1.00 84.25 78 GLY A C 1
ATOM 617 O O . GLY A 1 78 ? 16.270 3.973 0.840 1.00 84.25 78 GLY A O 1
ATOM 618 N N . PRO A 1 79 ? 18.391 3.458 0.287 1.00 79.69 79 PRO A N 1
ATOM 619 C CA . PRO A 1 79 ? 18.992 4.675 0.842 1.00 79.69 79 PRO A CA 1
ATOM 620 C C . PRO A 1 79 ? 18.607 5.958 0.080 1.00 79.69 79 PRO A C 1
ATOM 622 O O . PRO A 1 79 ? 18.740 7.057 0.604 1.00 79.69 79 PRO A O 1
ATOM 625 N N . ASP A 1 80 ? 18.119 5.822 -1.149 1.00 78.56 80 ASP A N 1
ATOM 626 C CA . ASP A 1 80 ? 17.747 6.874 -2.099 1.00 78.56 80 ASP A CA 1
ATOM 627 C C . ASP A 1 80 ? 16.233 7.147 -2.129 1.00 78.56 80 ASP A C 1
ATOM 629 O O . ASP A 1 80 ? 15.699 7.622 -3.126 1.00 78.56 80 ASP A O 1
ATOM 633 N N . SER A 1 81 ? 15.510 6.812 -1.054 1.00 81.88 81 SER A N 1
ATOM 634 C CA . SER A 1 81 ? 14.037 6.827 -1.030 1.00 81.88 81 SER A CA 1
ATOM 635 C C . SER A 1 81 ? 13.389 5.921 -2.093 1.00 81.88 81 SER A C 1
ATOM 637 O O . SER A 1 81 ? 12.198 6.055 -2.389 1.00 81.88 81 SER A O 1
ATOM 639 N N . SER A 1 82 ? 14.139 4.966 -2.655 1.00 84.62 82 SER A N 1
ATOM 640 C CA . SER A 1 82 ? 13.558 3.875 -3.432 1.00 84.62 82 SER A CA 1
ATOM 641 C C . SER A 1 82 ? 12.871 2.875 -2.510 1.00 84.62 82 SER A C 1
ATOM 643 O O . SER A 1 82 ? 13.284 2.635 -1.374 1.00 84.62 82 SER A O 1
ATOM 645 N N . VAL A 1 83 ? 11.792 2.272 -2.993 1.00 87.12 83 VAL A N 1
ATOM 646 C CA . VAL A 1 83 ? 11.086 1.211 -2.286 1.00 87.12 83 VAL A CA 1
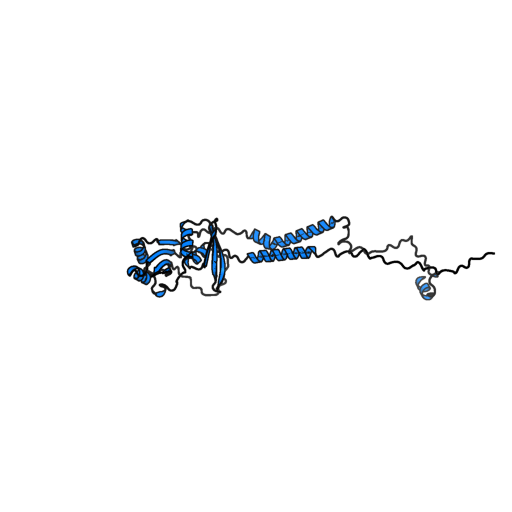ATOM 647 C C . VAL A 1 83 ? 10.903 0.033 -3.218 1.00 87.12 83 VAL A C 1
ATOM 649 O O . VAL A 1 83 ? 10.321 0.145 -4.298 1.00 87.12 83 VAL A O 1
ATOM 652 N N . THR A 1 84 ? 11.391 -1.119 -2.768 1.00 88.94 84 THR A N 1
ATOM 653 C CA . THR A 1 84 ? 11.184 -2.405 -3.426 1.00 88.94 84 THR A CA 1
ATOM 654 C C . THR A 1 84 ? 10.278 -3.257 -2.558 1.00 88.94 84 THR A C 1
ATOM 656 O O . THR A 1 84 ? 10.597 -3.549 -1.408 1.00 88.94 84 THR A O 1
ATOM 659 N N . ALA A 1 85 ? 9.158 -3.697 -3.110 1.00 89.00 85 ALA A N 1
ATOM 660 C CA . ALA A 1 85 ? 8.197 -4.529 -2.418 1.00 89.00 85 ALA A CA 1
ATOM 661 C C . ALA A 1 85 ? 7.864 -5.792 -3.215 1.00 89.00 85 ALA A C 1
ATOM 663 O O . ALA A 1 85 ? 8.080 -5.874 -4.423 1.00 89.00 85 ALA A O 1
ATOM 664 N N . GLN A 1 86 ? 7.351 -6.803 -2.527 1.00 88.31 86 GLN A N 1
ATOM 665 C CA . GLN A 1 86 ? 6.828 -8.022 -3.133 1.00 88.31 86 GLN A CA 1
ATOM 666 C C . GLN A 1 86 ? 5.367 -8.173 -2.750 1.00 88.31 86 GLN A C 1
ATOM 668 O O . GLN A 1 86 ? 5.018 -7.945 -1.593 1.00 88.31 86 GLN A O 1
ATOM 673 N N . TYR A 1 87 ? 4.528 -8.551 -3.704 1.00 85.25 87 TYR A N 1
ATOM 674 C CA . TYR A 1 87 ? 3.116 -8.823 -3.469 1.00 85.25 87 TYR A CA 1
ATOM 675 C C . TYR A 1 87 ? 2.692 -10.090 -4.193 1.00 85.25 87 TYR A C 1
ATOM 677 O O . TYR A 1 87 ? 3.221 -10.420 -5.252 1.00 85.25 87 TYR A O 1
ATOM 685 N N . GLU A 1 88 ? 1.708 -10.772 -3.629 1.00 82.44 88 GLU A N 1
ATOM 686 C CA . GLU A 1 88 ? 1.029 -11.880 -4.285 1.00 82.44 88 GLU A CA 1
ATOM 687 C C . GLU A 1 88 ? -0.086 -11.319 -5.176 1.00 82.44 88 GLU A C 1
ATOM 689 O O . GLU A 1 88 ? -0.918 -10.517 -4.732 1.00 82.44 88 GLU A O 1
ATOM 694 N N . ASN A 1 89 ? -0.067 -11.669 -6.461 1.00 77.75 89 ASN A N 1
ATOM 695 C CA . ASN A 1 89 ? -1.112 -11.274 -7.398 1.00 77.75 89 ASN A CA 1
ATOM 696 C C . ASN A 1 89 ? -2.371 -12.140 -7.215 1.00 77.75 89 ASN A C 1
ATOM 698 O O . ASN A 1 89 ? -2.339 -13.147 -6.514 1.00 77.75 89 ASN A O 1
ATOM 702 N N . ALA A 1 90 ? -3.478 -11.781 -7.874 1.00 73.69 90 ALA A N 1
ATOM 703 C CA . ALA A 1 90 ? -4.715 -12.576 -7.834 1.00 73.69 90 ALA A CA 1
ATOM 704 C C . ALA A 1 90 ? -4.506 -14.048 -8.249 1.00 73.69 90 ALA A C 1
ATOM 706 O O . ALA A 1 90 ? -5.188 -14.930 -7.742 1.00 73.69 90 ALA A O 1
ATOM 707 N N . ASP A 1 91 ? -3.513 -14.301 -9.104 1.00 78.94 91 ASP A N 1
ATOM 708 C CA . ASP A 1 91 ? -3.144 -15.630 -9.604 1.00 78.94 91 ASP A CA 1
ATOM 709 C C . ASP A 1 91 ? -2.237 -16.423 -8.636 1.00 78.94 91 ASP A C 1
ATOM 711 O O . ASP A 1 91 ? -1.665 -17.442 -9.017 1.00 78.94 91 ASP A O 1
ATOM 715 N N . GLY A 1 92 ? -2.007 -15.924 -7.416 1.00 77.62 92 GLY A N 1
ATOM 716 C CA . GLY A 1 92 ? -1.109 -16.534 -6.423 1.00 77.62 92 GLY A CA 1
ATOM 717 C C . GLY A 1 92 ? 0.388 -16.361 -6.719 1.00 77.62 92 GLY A C 1
ATOM 718 O O . GLY A 1 92 ? 1.248 -16.830 -5.978 1.00 77.62 92 GLY A O 1
ATOM 719 N N . GLN A 1 93 ? 0.742 -15.686 -7.816 1.00 81.12 93 GLN A N 1
ATOM 720 C CA . GLN A 1 93 ? 2.137 -15.456 -8.190 1.00 81.12 93 GLN A CA 1
ATOM 721 C C . GLN A 1 93 ? 2.733 -14.258 -7.450 1.00 81.12 93 GLN A C 1
ATOM 723 O O . GLN A 1 93 ? 2.168 -13.162 -7.450 1.00 81.12 93 GLN A O 1
ATOM 728 N N . MET A 1 94 ? 3.930 -14.444 -6.894 1.00 83.31 94 MET A N 1
ATOM 729 C CA . MET A 1 94 ? 4.701 -13.368 -6.277 1.00 83.31 94 MET A CA 1
ATOM 730 C C . MET A 1 94 ? 5.310 -12.458 -7.345 1.00 83.31 94 MET A C 1
ATOM 732 O O . MET A 1 94 ? 6.123 -12.894 -8.160 1.00 83.31 94 MET A O 1
ATOM 736 N N . ARG A 1 95 ? 4.958 -11.174 -7.309 1.00 82.69 95 ARG A N 1
ATOM 737 C CA . ARG A 1 95 ? 5.496 -10.135 -8.190 1.00 82.69 95 ARG A CA 1
ATOM 738 C C . ARG A 1 95 ? 6.294 -9.113 -7.402 1.00 82.69 95 ARG A C 1
ATOM 740 O O . ARG A 1 95 ? 6.014 -8.831 -6.236 1.00 82.69 95 ARG A O 1
ATOM 747 N N . LYS A 1 96 ? 7.300 -8.544 -8.062 1.00 86.38 96 LYS A N 1
ATOM 748 C CA . LYS A 1 96 ? 8.063 -7.413 -7.537 1.00 86.38 96 LYS A CA 1
ATOM 749 C C . LYS A 1 96 ? 7.365 -6.113 -7.919 1.00 86.38 96 LYS A C 1
ATOM 751 O O . LYS A 1 96 ? 6.806 -5.986 -9.002 1.00 86.38 96 LYS A O 1
ATOM 756 N N . PHE A 1 97 ? 7.409 -5.159 -7.009 1.00 83.56 97 PHE A N 1
ATOM 757 C CA . PHE A 1 97 ? 6.951 -3.796 -7.187 1.00 83.56 97 PHE A CA 1
ATOM 758 C C . PHE A 1 97 ? 8.112 -2.882 -6.828 1.00 83.56 97 PHE A C 1
ATOM 760 O O . PHE A 1 97 ? 8.730 -3.062 -5.780 1.00 83.56 97 PHE A O 1
ATOM 767 N N . GLN A 1 98 ? 8.407 -1.906 -7.675 1.00 85.50 98 GLN A N 1
ATOM 768 C CA . GLN A 1 98 ? 9.441 -0.922 -7.390 1.00 85.50 98 GLN A CA 1
ATOM 769 C C . GLN A 1 98 ? 8.908 0.475 -7.672 1.00 85.50 98 GLN A C 1
ATOM 771 O O . GLN A 1 98 ? 8.270 0.698 -8.699 1.00 85.50 98 GLN A O 1
ATOM 776 N N . THR A 1 99 ? 9.177 1.402 -6.759 1.00 83.88 99 THR A N 1
ATOM 777 C CA . THR A 1 99 ? 8.866 2.826 -6.905 1.00 83.88 99 THR A CA 1
ATOM 778 C C . THR A 1 99 ? 9.988 3.655 -6.294 1.00 83.88 99 THR A C 1
ATOM 780 O O . THR A 1 99 ? 10.662 3.192 -5.377 1.00 83.88 99 THR A O 1
ATOM 783 N N . ASN A 1 100 ? 10.149 4.889 -6.759 1.00 84.12 100 ASN A N 1
ATOM 784 C CA . ASN A 1 100 ? 11.060 5.860 -6.164 1.00 84.12 100 ASN A CA 1
ATOM 785 C C . ASN A 1 100 ? 10.250 7.046 -5.644 1.00 84.12 100 ASN A C 1
ATOM 787 O O . ASN A 1 100 ? 9.398 7.580 -6.357 1.00 84.12 100 ASN A O 1
ATOM 791 N N . PHE A 1 101 ? 10.500 7.441 -4.401 1.00 81.00 101 PHE A N 1
ATOM 792 C CA . PHE A 1 101 ? 9.943 8.657 -3.818 1.00 81.00 101 PHE A CA 1
ATOM 793 C C . PHE A 1 101 ? 10.948 9.796 -3.975 1.00 81.00 101 PHE A C 1
ATOM 795 O O . PHE A 1 101 ? 12.151 9.571 -3.888 1.00 81.00 101 PHE A O 1
ATOM 802 N N . LYS A 1 102 ? 10.468 11.033 -4.160 1.00 79.12 102 LYS A N 1
ATOM 803 C CA . LYS A 1 102 ? 11.346 12.218 -4.129 1.00 79.12 102 LYS A CA 1
ATOM 804 C C . LYS A 1 102 ? 12.026 12.359 -2.768 1.00 79.12 102 LYS A C 1
ATOM 806 O O . LYS A 1 102 ? 13.199 12.704 -2.686 1.00 79.12 102 LYS A O 1
ATOM 811 N N . GLN A 1 103 ? 11.263 12.091 -1.715 1.00 81.88 103 GLN A N 1
ATOM 812 C CA . GLN A 1 103 ? 11.718 12.062 -0.340 1.00 81.88 103 GLN A CA 1
ATOM 813 C C . GLN A 1 103 ? 10.724 11.233 0.471 1.00 81.88 103 GLN A C 1
ATOM 815 O O . GLN A 1 103 ? 9.522 11.328 0.239 1.00 81.88 103 GLN A O 1
ATOM 820 N N . LEU A 1 104 ? 11.222 10.442 1.417 1.00 82.44 104 LEU A N 1
ATOM 821 C CA . LEU A 1 104 ? 10.400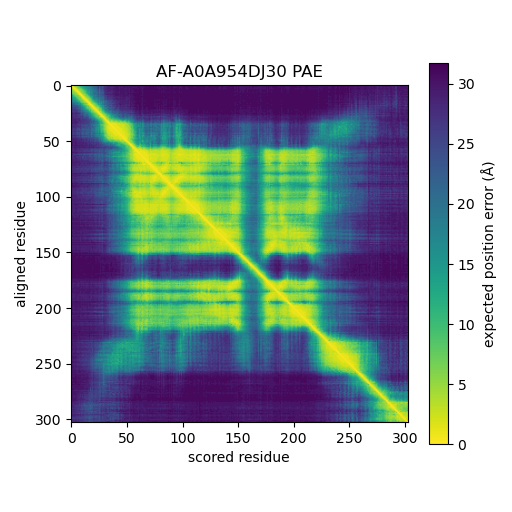 9.814 2.449 1.00 82.44 104 LEU A CA 1
ATOM 822 C C . LEU A 1 104 ? 10.614 10.553 3.769 1.00 82.44 104 LEU A C 1
ATOM 824 O O . LEU A 1 104 ? 11.747 10.646 4.247 1.00 82.44 104 LEU A O 1
ATOM 828 N N . THR A 1 105 ? 9.542 11.069 4.365 1.00 85.75 105 THR A N 1
ATOM 829 C CA . THR A 1 105 ? 9.613 11.662 5.707 1.00 85.75 105 THR A CA 1
ATOM 830 C C . THR A 1 105 ? 9.813 10.570 6.769 1.00 85.75 105 THR A C 1
ATOM 832 O O . THR A 1 105 ? 9.426 9.419 6.541 1.00 85.75 105 THR A O 1
ATOM 835 N N . PRO A 1 106 ? 10.376 10.888 7.952 1.00 87.06 106 PRO A N 1
ATOM 836 C CA . PRO A 1 106 ? 10.500 9.918 9.044 1.00 87.06 106 PRO A CA 1
ATOM 837 C C . PRO A 1 106 ? 9.164 9.249 9.411 1.00 87.06 106 PRO A C 1
ATOM 839 O O . PRO A 1 106 ? 9.107 8.037 9.604 1.00 87.06 106 PRO A O 1
ATOM 842 N N . ASP A 1 107 ? 8.066 10.009 9.398 1.00 84.88 107 ASP A N 1
ATOM 843 C CA . ASP A 1 107 ? 6.723 9.493 9.686 1.00 84.88 107 ASP A CA 1
ATOM 844 C C . ASP A 1 107 ? 6.229 8.497 8.626 1.00 84.88 107 ASP A C 1
ATOM 846 O O . ASP A 1 107 ? 5.585 7.492 8.949 1.00 84.88 107 ASP A O 1
ATOM 850 N N . GLN A 1 108 ? 6.541 8.748 7.351 1.00 86.56 108 GLN A N 1
ATOM 851 C CA . GLN A 1 108 ? 6.231 7.829 6.255 1.00 86.56 108 GLN A CA 1
ATOM 852 C C . GLN A 1 108 ? 7.052 6.544 6.364 1.00 86.56 108 GLN A C 1
ATOM 854 O O . GLN A 1 108 ? 6.498 5.456 6.214 1.00 86.56 108 GLN A O 1
ATOM 859 N N . GLN A 1 109 ? 8.347 6.652 6.674 1.00 88.44 109 GLN A N 1
ATOM 860 C CA . GLN A 1 109 ? 9.209 5.489 6.896 1.00 88.44 109 GLN A CA 1
ATOM 861 C C . GLN A 1 109 ? 8.691 4.632 8.053 1.00 88.44 109 GLN A C 1
ATOM 863 O O . GLN A 1 109 ? 8.574 3.416 7.903 1.00 88.44 109 GLN A O 1
ATOM 868 N N . GLN A 1 110 ? 8.301 5.262 9.165 1.00 87.50 110 GLN A N 1
ATOM 869 C CA . GLN A 1 110 ? 7.716 4.560 10.304 1.00 87.50 110 GLN A CA 1
ATOM 870 C C . GLN A 1 110 ? 6.394 3.881 9.930 1.00 87.50 110 GLN A C 1
ATOM 872 O O . GLN A 1 110 ? 6.175 2.722 10.263 1.00 87.50 110 GLN A O 1
ATOM 877 N N . THR A 1 111 ? 5.528 4.561 9.176 1.00 86.94 111 THR A N 1
ATOM 878 C CA . THR A 1 111 ? 4.252 3.987 8.715 1.00 86.94 111 THR A CA 1
ATOM 879 C C . THR A 1 111 ? 4.462 2.749 7.842 1.00 86.94 111 THR A C 1
ATOM 881 O O . THR A 1 111 ? 3.736 1.766 7.987 1.00 86.94 111 THR A O 1
ATOM 884 N N . ILE A 1 112 ? 5.471 2.759 6.963 1.00 89.06 112 ILE A N 1
ATOM 885 C CA . ILE A 1 112 ? 5.827 1.586 6.153 1.00 89.06 112 ILE A CA 1
ATOM 886 C C . ILE A 1 112 ? 6.246 0.415 7.049 1.00 89.06 112 ILE A C 1
ATOM 888 O O . ILE A 1 112 ? 5.792 -0.707 6.827 1.00 89.06 112 ILE A O 1
ATOM 892 N N . GLN A 1 113 ? 7.068 0.669 8.070 1.00 88.06 113 GLN A N 1
ATOM 893 C CA . GLN A 1 113 ? 7.516 -0.363 9.010 1.00 88.06 113 GLN A CA 1
ATOM 894 C C . GLN A 1 113 ? 6.354 -0.941 9.830 1.00 88.06 113 GLN A C 1
ATOM 896 O O . GLN A 1 113 ? 6.222 -2.163 9.921 1.00 88.06 113 GLN A O 1
ATOM 901 N N . ASP A 1 114 ? 5.481 -0.081 10.365 1.00 85.25 114 ASP A N 1
ATOM 902 C CA . ASP A 1 114 ? 4.327 -0.484 11.177 1.00 85.25 114 ASP A CA 1
ATOM 903 C C . ASP A 1 114 ? 3.381 -1.404 10.387 1.00 85.25 114 ASP A C 1
ATOM 905 O O . ASP A 1 114 ? 2.958 -2.456 10.870 1.00 85.25 114 ASP A O 1
ATOM 909 N N . LEU A 1 115 ? 3.063 -1.024 9.144 1.00 85.12 115 LEU A N 1
ATOM 910 C CA . LEU A 1 115 ? 2.114 -1.756 8.301 1.00 85.12 115 LEU A CA 1
ATOM 911 C C . LEU A 1 115 ? 2.713 -3.024 7.681 1.00 85.12 115 LEU A C 1
ATOM 913 O O . LEU A 1 115 ? 1.974 -3.953 7.362 1.00 85.12 115 LEU A O 1
ATOM 917 N N . GLN A 1 116 ? 4.037 -3.107 7.539 1.00 83.69 116 GLN A N 1
ATOM 918 C CA . GLN A 1 116 ? 4.707 -4.327 7.083 1.00 83.69 116 GLN A CA 1
ATOM 919 C C . GLN A 1 116 ? 4.616 -5.467 8.112 1.00 83.69 116 GLN A C 1
ATOM 921 O O . GLN A 1 116 ? 4.650 -6.639 7.732 1.00 83.69 116 GLN A O 1
ATOM 926 N N . ALA A 1 117 ? 4.516 -5.147 9.404 1.00 76.12 117 ALA A N 1
ATOM 927 C CA . ALA A 1 117 ? 4.569 -6.133 10.482 1.00 76.12 117 ALA A CA 1
ATOM 928 C C . ALA A 1 117 ? 3.241 -6.877 10.722 1.00 76.12 117 ALA A C 1
ATOM 930 O O . ALA A 1 117 ? 3.228 -7.891 11.422 1.00 76.12 117 ALA A O 1
ATOM 931 N N . VAL A 1 118 ? 2.121 -6.398 10.165 1.00 79.06 118 VAL A N 1
ATOM 932 C CA . VAL A 1 118 ? 0.778 -6.872 10.532 1.00 79.06 118 VAL A CA 1
ATOM 933 C C . VAL A 1 118 ? -0.045 -7.225 9.293 1.00 79.06 118 VAL A C 1
ATOM 935 O O . VAL A 1 118 ? -0.166 -6.443 8.355 1.00 79.06 118 VAL A O 1
ATOM 938 N N . LYS A 1 119 ? -0.665 -8.412 9.290 1.00 79.38 119 LYS A N 1
ATOM 939 C CA . LYS A 1 119 ? -1.576 -8.825 8.212 1.00 79.38 119 LYS A CA 1
ATOM 940 C C . LYS A 1 119 ? -2.956 -8.189 8.389 1.00 79.38 119 LYS A C 1
ATOM 942 O O . LYS A 1 119 ? -3.503 -8.200 9.493 1.00 79.38 119 LYS A O 1
ATOM 947 N N . LEU A 1 120 ? -3.525 -7.691 7.288 1.00 78.88 120 LEU A N 1
ATOM 948 C CA . LEU A 1 120 ? -4.892 -7.166 7.255 1.00 78.88 120 LEU A CA 1
ATOM 949 C C . LEU A 1 120 ? -5.906 -8.292 7.459 1.00 78.88 120 LEU A C 1
ATOM 951 O O . LEU A 1 120 ? -5.977 -9.225 6.660 1.00 78.88 120 LEU A O 1
ATOM 955 N N . ASP A 1 121 ? -6.727 -8.148 8.489 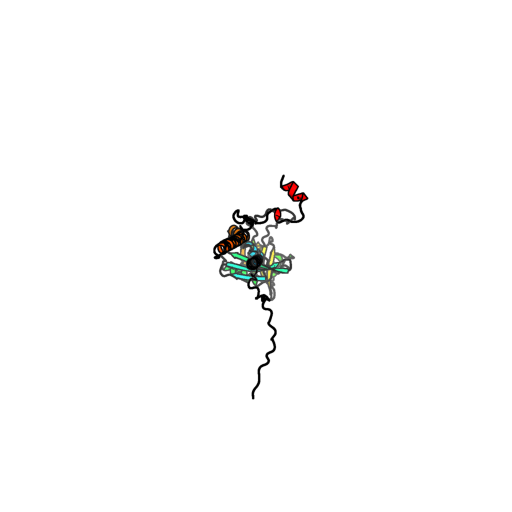1.00 80.06 121 ASP A N 1
ATOM 956 C CA . ASP A 1 121 ? -7.909 -8.958 8.729 1.00 80.06 121 ASP A CA 1
ATOM 957 C C . ASP A 1 121 ? -9.132 -8.207 8.190 1.00 80.06 121 ASP A C 1
ATOM 959 O O . ASP A 1 121 ? -9.555 -7.193 8.743 1.00 80.06 121 ASP A O 1
ATOM 963 N N . ARG A 1 122 ? -9.660 -8.669 7.051 1.00 75.12 122 ARG A N 1
ATOM 964 C CA . ARG A 1 122 ? -10.810 -8.033 6.383 1.00 75.12 122 ARG A CA 1
ATOM 965 C C . ARG A 1 122 ? -12.153 -8.463 6.955 1.00 75.12 122 ARG A C 1
ATOM 967 O O . ARG A 1 122 ? -13.141 -7.798 6.684 1.00 75.12 122 ARG A O 1
ATOM 974 N N . SER A 1 123 ? -12.174 -9.556 7.714 1.00 76.25 123 SER A N 1
ATOM 975 C CA . SER A 1 123 ? -13.399 -10.087 8.312 1.00 76.25 123 SER A CA 1
ATOM 976 C C . SER A 1 123 ? -13.797 -9.311 9.568 1.00 76.25 123 SER A C 1
ATOM 978 O O . SER A 1 123 ? -14.976 -9.193 9.908 1.00 76.25 123 SER A O 1
ATOM 980 N N . LEU A 1 124 ? -12.803 -8.748 10.260 1.00 75.44 124 LEU A N 1
ATOM 981 C CA . LEU A 1 124 ? -13.017 -8.045 11.511 1.00 75.44 124 LEU A CA 1
ATOM 982 C C . LEU A 1 124 ? -13.715 -6.702 11.246 1.00 75.44 124 LEU A C 1
ATOM 984 O O . LEU A 1 124 ? -13.169 -5.827 10.577 1.00 75.44 124 LEU A O 1
ATOM 988 N N . TYR A 1 125 ? -14.921 -6.555 11.798 1.00 81.00 125 TYR A N 1
ATOM 989 C CA . TYR A 1 125 ? -15.813 -5.396 11.632 1.00 81.00 125 TYR A CA 1
ATOM 990 C C . TYR A 1 125 ? -16.411 -5.196 10.229 1.00 81.00 125 TYR A C 1
ATOM 992 O O . TYR A 1 125 ? -16.982 -4.137 9.975 1.00 81.00 125 TYR A O 1
ATOM 1000 N N . GLU A 1 126 ? -16.376 -6.202 9.348 1.00 78.81 126 GLU A N 1
ATOM 1001 C CA . GLU A 1 126 ? -16.997 -6.114 8.014 1.00 78.81 126 GLU A CA 1
ATOM 1002 C C . GLU A 1 126 ? -18.505 -5.806 8.093 1.00 78.81 126 GLU A C 1
ATOM 1004 O O . GLU A 1 126 ? -19.004 -4.936 7.383 1.00 78.81 126 GLU A O 1
ATOM 1009 N N . SER A 1 127 ? -19.221 -6.466 9.010 1.00 77.31 127 SER A N 1
ATOM 1010 C CA . SER A 1 127 ? -20.668 -6.294 9.204 1.00 77.31 127 SER A CA 1
ATOM 1011 C C . SER A 1 127 ? -21.036 -5.228 10.239 1.00 77.31 127 SER A C 1
ATOM 1013 O O . SER A 1 127 ? -22.024 -4.518 10.069 1.00 77.31 127 SER A O 1
ATOM 1015 N N . ARG A 1 128 ? -20.258 -5.106 11.325 1.00 81.56 128 ARG A N 1
ATOM 1016 C CA . ARG A 1 128 ? -20.551 -4.167 12.427 1.00 81.56 128 ARG A CA 1
ATOM 1017 C C . ARG A 1 128 ? -20.002 -2.752 12.192 1.00 81.56 128 ARG A C 1
ATOM 1019 O O . ARG A 1 128 ? -20.421 -1.820 12.879 1.00 81.56 128 ARG A O 1
ATOM 1026 N N . GLY A 1 129 ? -19.073 -2.582 11.249 1.00 83.62 129 GLY A N 1
ATOM 1027 C CA . GLY A 1 129 ? -18.484 -1.293 10.887 1.00 83.62 129 GLY A CA 1
ATOM 1028 C C . GLY A 1 129 ? -17.846 -0.549 12.066 1.00 83.62 129 GLY A C 1
ATOM 1029 O O . GLY A 1 129 ? -17.370 -1.152 13.029 1.00 83.62 129 GLY A O 1
ATOM 1030 N N . ILE A 1 130 ? -17.863 0.789 12.000 1.00 83.88 130 ILE A N 1
ATOM 1031 C CA . ILE A 1 130 ? -17.326 1.658 13.063 1.00 83.88 130 ILE A CA 1
ATOM 1032 C C . ILE A 1 130 ? -18.089 1.467 14.380 1.00 83.88 130 ILE A C 1
ATOM 1034 O O . ILE A 1 130 ? -17.478 1.529 15.440 1.00 83.88 130 ILE A O 1
ATOM 1038 N N . ALA A 1 131 ? -19.401 1.212 14.328 1.00 84.88 131 ALA A N 1
ATOM 1039 C CA . ALA A 1 131 ? -20.213 1.022 15.528 1.00 84.88 131 ALA A CA 1
ATOM 1040 C C . ALA A 1 131 ? -19.715 -0.166 16.362 1.00 84.88 131 ALA A C 1
ATOM 1042 O O . ALA A 1 131 ? -19.440 0.004 17.540 1.00 84.88 131 ALA A O 1
ATOM 1043 N N . GLY A 1 132 ? -19.495 -1.326 15.734 1.00 85.44 132 GLY A N 1
ATOM 1044 C CA . GLY A 1 132 ? -18.975 -2.485 16.459 1.00 85.44 132 GLY A CA 1
ATOM 1045 C C . GLY A 1 132 ? -17.567 -2.296 16.999 1.00 85.44 132 GLY A C 1
ATOM 1046 O O . GLY A 1 132 ? -17.257 -2.822 18.058 1.00 85.44 132 GLY A O 1
ATOM 1047 N N . LEU A 1 133 ? -16.721 -1.543 16.291 1.00 85.81 133 LEU A N 1
ATOM 1048 C CA . LEU A 1 133 ? -15.403 -1.190 16.810 1.00 85.81 133 LEU A CA 1
ATOM 1049 C C . LEU A 1 133 ? -15.521 -0.300 18.054 1.00 85.81 133 LEU A C 1
ATOM 1051 O O . LEU A 1 133 ? -14.775 -0.505 19.001 1.00 85.81 133 LEU A O 1
ATOM 1055 N N . ILE A 1 134 ? -16.425 0.683 18.047 1.00 86.81 134 ILE A N 1
ATOM 1056 C CA . ILE A 1 134 ? -16.663 1.556 19.203 1.00 86.81 134 ILE A CA 1
ATOM 1057 C C . ILE A 1 134 ? -17.141 0.730 20.398 1.00 86.81 134 ILE A C 1
ATOM 1059 O O . ILE A 1 134 ? -16.535 0.839 21.460 1.00 86.81 134 ILE A O 1
ATOM 1063 N N . ASP A 1 135 ? -18.140 -0.136 20.205 1.00 88.75 135 ASP A N 1
ATOM 1064 C CA . ASP A 1 135 ? -18.647 -1.014 21.267 1.00 88.75 135 ASP A CA 1
ATOM 1065 C C . ASP A 1 135 ? -17.504 -1.852 21.879 1.00 88.75 135 ASP A C 1
ATOM 1067 O O . ASP A 1 135 ? -17.345 -1.898 23.096 1.00 88.75 135 ASP A O 1
ATOM 1071 N N . ASP A 1 136 ? -16.659 -2.445 21.024 1.00 87.75 136 ASP A N 1
ATOM 1072 C CA . ASP A 1 136 ? -15.530 -3.292 21.427 1.00 87.75 136 ASP A CA 1
ATOM 1073 C C . ASP A 1 136 ? -14.373 -2.483 22.082 1.00 87.75 136 ASP A C 1
ATOM 1075 O O . ASP A 1 136 ? -13.478 -3.043 22.716 1.00 87.75 136 ASP A O 1
ATOM 1079 N N . ILE A 1 137 ? -14.331 -1.155 21.922 1.00 87.88 137 ILE A N 1
ATOM 1080 C CA . ILE A 1 137 ? -13.389 -0.269 22.637 1.00 87.88 137 ILE A CA 1
ATOM 1081 C C . ILE A 1 137 ? -13.959 0.144 23.993 1.00 87.88 137 ILE A C 1
ATOM 1083 O O . ILE A 1 137 ? -13.222 0.278 24.976 1.00 87.88 137 ILE A O 1
ATOM 1087 N N . GLU A 1 138 ? -15.262 0.404 24.040 1.00 87.88 138 GLU A N 1
ATOM 1088 C CA . GLU A 1 138 ? -15.977 0.800 25.249 1.00 87.88 138 GLU A CA 1
ATOM 1089 C C . GLU A 1 138 ? -16.055 -0.349 26.257 1.00 87.88 138 GLU A C 1
ATOM 1091 O O . GLU A 1 138 ? -15.834 -0.119 27.446 1.00 87.88 138 GLU A O 1
ATOM 1096 N N . ASP A 1 139 ? -16.256 -1.584 25.789 1.00 89.31 139 ASP A N 1
ATOM 1097 C CA . ASP A 1 139 ? -16.245 -2.790 26.626 1.00 89.31 139 ASP A CA 1
ATOM 1098 C C . ASP A 1 139 ? -14.829 -3.250 27.039 1.00 89.31 139 ASP A C 1
ATOM 1100 O O . ASP A 1 139 ? -14.673 -4.152 27.865 1.00 89.31 139 ASP A O 1
ATOM 1104 N N . GLY A 1 140 ? -13.788 -2.611 26.492 1.00 85.38 140 GLY A N 1
ATOM 1105 C CA . GLY A 1 140 ? -12.381 -2.893 26.779 1.00 85.38 140 GLY A CA 1
ATOM 1106 C C . GLY A 1 140 ? -11.829 -4.161 26.120 1.00 85.38 140 GLY A C 1
ATOM 1107 O O . GLY A 1 140 ? -10.677 -4.518 26.377 1.00 85.38 140 GLY A O 1
ATOM 1108 N N . SER A 1 141 ? -12.601 -4.836 25.266 1.00 86.75 141 SER A N 1
ATOM 1109 C CA . SER A 1 141 ? -12.172 -6.040 24.546 1.00 86.75 141 SER A CA 1
ATOM 1110 C C . SER A 1 141 ? -11.117 -5.749 23.476 1.00 86.75 141 SER A C 1
ATOM 1112 O O . SER A 1 141 ? -10.328 -6.635 23.127 1.00 86.75 141 SER A O 1
ATOM 1114 N N . THR A 1 142 ? -11.086 -4.513 22.970 1.00 88.44 142 THR A N 1
ATOM 1115 C CA . THR A 1 142 ? -10.187 -4.055 21.913 1.00 88.44 142 THR A CA 1
ATOM 1116 C C . THR A 1 142 ? -9.541 -2.715 22.263 1.00 88.44 142 THR A C 1
ATOM 1118 O O . THR A 1 142 ? -10.196 -1.771 22.695 1.00 88.44 142 THR A O 1
ATOM 1121 N N . GLN A 1 143 ? -8.237 -2.593 22.010 1.00 87.75 143 GLN A N 1
ATOM 1122 C CA . GLN A 1 143 ? -7.501 -1.329 22.118 1.00 87.75 143 GLN A CA 1
ATOM 1123 C C . GLN A 1 143 ? -6.960 -0.908 20.752 1.00 87.75 143 GLN A C 1
ATOM 1125 O O . GLN A 1 143 ? -6.431 -1.739 20.017 1.00 87.75 143 GLN A O 1
ATOM 1130 N N . ILE A 1 144 ? -7.066 0.377 20.403 1.00 87.38 144 ILE A N 1
ATOM 1131 C CA . ILE A 1 144 ? -6.464 0.921 19.177 1.00 87.38 144 ILE A CA 1
ATOM 1132 C C . ILE A 1 144 ? -5.079 1.464 19.508 1.00 87.38 144 ILE A C 1
ATOM 1134 O O . ILE A 1 144 ? -4.941 2.334 20.360 1.00 87.38 144 ILE A O 1
ATOM 1138 N N . VAL A 1 145 ? -4.066 0.975 18.796 1.00 86.31 145 VAL A N 1
ATOM 1139 C CA . VAL A 1 145 ? -2.676 1.432 18.944 1.00 86.31 145 VAL A CA 1
ATOM 1140 C C . VAL A 1 145 ? -2.397 2.618 18.028 1.00 86.31 145 VAL A C 1
ATOM 1142 O O . VAL A 1 145 ? -1.766 3.588 18.433 1.00 86.31 145 VAL A O 1
ATOM 1145 N N . LYS A 1 146 ? -2.859 2.540 16.778 1.00 86.00 146 LYS A N 1
ATOM 1146 C CA . LYS A 1 146 ? -2.656 3.578 15.763 1.00 86.00 146 LYS A CA 1
ATOM 1147 C C . LYS A 1 146 ? -3.760 3.511 14.722 1.00 86.00 146 LYS A C 1
ATOM 1149 O O . LYS A 1 146 ? -4.188 2.413 14.355 1.00 86.00 146 LYS A O 1
ATOM 1154 N N . ALA A 1 147 ? -4.206 4.668 14.246 1.00 86.00 147 ALA A N 1
ATOM 1155 C CA . ALA A 1 147 ? -5.233 4.763 13.217 1.00 86.00 147 ALA A CA 1
ATOM 1156 C C . ALA A 1 147 ? -4.842 5.745 12.108 1.00 86.00 147 ALA A C 1
ATOM 1158 O O . ALA A 1 147 ? -4.260 6.802 12.355 1.00 86.00 147 ALA A O 1
ATOM 1159 N N . TRP A 1 148 ? -5.226 5.396 10.885 1.00 85.25 148 TRP A N 1
ATOM 1160 C CA . TRP A 1 148 ? -5.091 6.222 9.696 1.00 85.25 148 TRP A CA 1
ATOM 1161 C C . TRP A 1 148 ? -6.464 6.438 9.078 1.00 85.25 148 TRP A C 1
ATOM 1163 O O . TRP A 1 148 ? -7.152 5.477 8.720 1.00 85.25 148 TRP A O 1
ATOM 1173 N N . VAL A 1 149 ? -6.847 7.702 8.938 1.00 82.88 149 VAL A N 1
ATOM 1174 C CA . VAL A 1 149 ? -8.030 8.101 8.176 1.00 82.88 149 VAL A CA 1
ATOM 1175 C C . VAL A 1 149 ? -7.566 8.432 6.769 1.00 82.88 149 VAL A C 1
ATOM 1177 O O . VAL A 1 149 ? -6.769 9.352 6.585 1.00 82.88 149 VAL A O 1
ATOM 1180 N N . ILE A 1 150 ? -8.041 7.662 5.794 1.00 77.75 150 ILE A N 1
ATOM 1181 C CA . ILE A 1 150 ? -7.631 7.795 4.398 1.00 77.75 150 ILE A CA 1
ATOM 1182 C C . ILE A 1 150 ? -8.759 8.459 3.630 1.00 77.75 150 ILE A C 1
ATOM 1184 O O . ILE A 1 150 ? -9.851 7.897 3.509 1.00 77.75 150 ILE A O 1
ATOM 1188 N N . ASP A 1 151 ? -8.481 9.653 3.115 1.00 69.38 151 ASP A N 1
ATOM 1189 C CA . ASP A 1 151 ? -9.413 10.391 2.272 1.00 69.38 151 ASP A CA 1
ATOM 1190 C C . ASP A 1 151 ? -9.174 10.070 0.787 1.00 69.38 151 ASP A C 1
ATOM 1192 O O . ASP A 1 151 ? -8.050 10.169 0.284 1.00 69.38 151 ASP A O 1
ATOM 1196 N N . GLN A 1 152 ? -10.235 9.655 0.086 1.00 60.00 152 GLN A N 1
ATOM 1197 C CA . GLN A 1 152 ? -10.206 9.274 -1.332 1.00 60.00 152 GLN A CA 1
ATOM 1198 C C . GLN A 1 152 ? -10.501 10.450 -2.280 1.00 60.00 152 GLN A C 1
ATOM 1200 O O . GLN A 1 152 ? -10.927 10.239 -3.416 1.00 60.00 152 GLN A O 1
ATOM 1205 N N . THR A 1 153 ? -10.271 11.700 -1.875 1.00 53.56 153 THR A N 1
ATOM 1206 C CA . THR A 1 153 ? -10.288 12.835 -2.812 1.00 53.56 153 THR A CA 1
ATOM 1207 C C . THR A 1 153 ? -9.100 12.724 -3.780 1.00 53.56 153 THR A C 1
ATOM 1209 O O . THR A 1 153 ? -8.005 13.219 -3.513 1.00 53.56 153 THR A O 1
ATOM 1212 N N . ALA A 1 154 ? -9.272 12.006 -4.890 1.00 44.66 154 ALA A N 1
ATOM 1213 C CA . ALA A 1 154 ? -8.217 11.787 -5.875 1.00 44.66 154 ALA A CA 1
ATOM 1214 C C . ALA A 1 154 ? -7.901 13.069 -6.674 1.00 44.66 154 ALA A C 1
ATOM 1216 O O . ALA A 1 154 ? -8.825 13.697 -7.194 1.00 44.66 154 ALA A O 1
ATOM 1217 N N . PRO A 1 155 ? -6.623 13.411 -6.925 1.00 42.34 155 PRO A N 1
ATOM 1218 C CA . PRO A 1 155 ? -6.264 14.122 -8.140 1.00 42.34 155 PRO A CA 1
ATOM 1219 C C . PRO A 1 155 ? -6.285 13.114 -9.299 1.00 42.34 155 PRO A C 1
ATOM 1221 O O . PRO A 1 155 ? -5.337 12.363 -9.519 1.00 42.34 155 PRO A O 1
ATOM 1224 N N . HIS A 1 156 ? -7.394 13.048 -10.035 1.00 40.09 156 HIS A N 1
ATOM 1225 C CA . HIS A 1 156 ? -7.437 12.310 -11.296 1.00 40.09 156 HIS A CA 1
ATOM 1226 C C . HIS A 1 156 ? -6.831 13.148 -12.429 1.00 40.09 156 HIS A C 1
ATOM 1228 O O . HIS A 1 156 ? -7.290 14.266 -12.670 1.00 40.09 156 HIS A O 1
ATOM 1234 N N . LYS A 1 157 ? -5.835 12.558 -13.112 1.00 34.22 157 LYS A N 1
ATOM 1235 C CA . LYS A 1 157 ? -5.343 12.709 -14.509 1.00 34.22 157 LYS A CA 1
ATOM 1236 C C . LYS A 1 157 ? -3.827 12.440 -14.463 1.00 34.22 157 LYS A C 1
ATOM 1238 O O . LYS A 1 157 ? -3.122 13.107 -13.724 1.00 34.22 157 LYS A O 1
ATOM 1243 N N . LEU A 1 158 ? -3.252 11.459 -15.159 1.00 35.44 158 LEU A N 1
ATOM 1244 C CA . LEU A 1 158 ? -3.326 11.265 -16.603 1.00 35.44 158 LEU A CA 1
ATOM 1245 C C . LEU A 1 158 ? -2.871 9.828 -16.954 1.00 35.44 158 LEU A C 1
ATOM 1247 O O . LEU A 1 158 ? -1.676 9.559 -17.037 1.00 35.44 158 LEU A O 1
ATOM 1251 N N . SER A 1 159 ? -3.807 8.905 -17.180 1.00 35.00 159 SER A N 1
ATOM 1252 C CA . SER A 1 159 ? -3.513 7.708 -17.975 1.00 35.00 159 SER A CA 1
ATOM 1253 C C . SER A 1 159 ? -3.629 8.119 -19.439 1.00 35.00 159 SER A C 1
ATOM 1255 O O . SER A 1 159 ? -4.733 8.334 -19.935 1.00 35.00 159 SER A O 1
ATOM 1257 N N . THR A 1 160 ? -2.506 8.296 -20.132 1.00 35.44 160 THR A N 1
ATOM 1258 C CA . THR A 1 160 ? -2.479 8.375 -21.599 1.00 35.44 160 THR A CA 1
ATOM 1259 C C . THR A 1 160 ? -2.612 6.973 -22.181 1.00 35.44 160 THR A C 1
ATOM 1261 O O . THR A 1 160 ? -1.683 6.475 -22.799 1.00 35.44 160 THR A O 1
ATOM 1264 N N . GLU A 1 161 ? -3.758 6.335 -21.969 1.00 31.78 161 GLU A N 1
ATOM 1265 C CA . GLU A 1 161 ? -4.215 5.216 -22.787 1.00 31.78 161 GLU A CA 1
ATOM 1266 C C . GLU A 1 161 ? -5.721 5.384 -22.992 1.00 31.78 161 GLU A C 1
ATOM 1268 O O . GLU A 1 161 ? -6.499 5.503 -22.044 1.00 31.78 161 GLU A O 1
ATOM 1273 N N . THR A 1 162 ? -6.112 5.491 -24.260 1.00 28.91 162 THR A N 1
ATOM 1274 C CA . THR A 1 162 ? -7.495 5.601 -24.721 1.00 28.91 162 THR A CA 1
ATOM 1275 C C . THR A 1 162 ? -8.341 4.465 -24.128 1.00 28.91 162 THR A C 1
ATOM 1277 O O . THR A 1 162 ? -7.992 3.302 -24.336 1.00 28.91 162 THR A O 1
ATOM 1280 N N . PRO A 1 163 ? -9.464 4.736 -23.433 1.00 38.69 163 PRO A N 1
ATOM 1281 C CA . PRO A 1 163 ? -10.314 3.679 -22.908 1.00 38.69 163 PRO A CA 1
ATOM 1282 C C . PRO A 1 163 ? -11.127 3.077 -24.051 1.00 38.69 163 PRO A C 1
ATOM 1284 O O . PRO A 1 163 ? -12.097 3.674 -24.522 1.00 38.69 163 PRO A O 1
ATOM 1287 N N . GLN A 1 164 ? -10.762 1.872 -24.483 1.00 32.34 164 GLN A N 1
ATOM 1288 C CA . GLN A 1 164 ? -11.697 1.023 -25.205 1.00 32.34 164 GLN A CA 1
ATOM 1289 C C . GLN A 1 164 ? -12.626 0.397 -24.163 1.00 32.34 164 GLN A C 1
ATOM 1291 O O . GLN A 1 164 ? -12.262 -0.502 -23.410 1.00 32.34 164 GLN A O 1
ATOM 1296 N N . GLN A 1 165 ? -13.812 0.992 -24.058 1.00 40.16 165 GLN A N 1
ATOM 1297 C CA . GLN A 1 165 ? -14.891 0.584 -23.172 1.00 40.16 165 GLN A CA 1
ATOM 1298 C C . GLN A 1 165 ? -15.329 -0.848 -23.486 1.00 40.16 165 GLN A C 1
ATOM 1300 O O . GLN A 1 165 ? -15.887 -1.105 -24.550 1.00 40.16 165 GLN A O 1
ATOM 1305 N N . THR A 1 166 ? -15.184 -1.765 -22.533 1.00 31.48 166 THR A N 1
ATOM 1306 C CA . THR A 1 166 ? -16.180 -2.821 -22.314 1.00 31.48 166 THR A CA 1
ATOM 1307 C C . THR A 1 166 ? -16.093 -3.281 -20.863 1.00 31.48 166 THR A C 1
ATOM 1309 O O . THR A 1 166 ? -15.055 -3.762 -20.425 1.00 31.48 166 THR A O 1
ATOM 1312 N N . GLY A 1 167 ? -17.185 -3.122 -20.117 1.00 30.41 167 GLY A N 1
ATOM 1313 C CA . GLY A 1 167 ? -17.306 -3.598 -18.741 1.00 30.41 167 GLY A CA 1
ATOM 1314 C C . GLY A 1 167 ? -17.635 -2.475 -17.770 1.00 30.41 167 GLY A C 1
ATOM 1315 O O . GLY A 1 167 ? -16.796 -1.650 -17.434 1.00 30.41 167 GLY A O 1
ATOM 1316 N N . THR A 1 168 ? -18.885 -2.462 -17.331 1.00 37.34 168 THR A N 1
ATOM 1317 C CA . THR A 1 168 ? -19.445 -1.719 -16.203 1.00 37.34 168 THR A CA 1
ATOM 1318 C C . THR A 1 168 ? -18.599 -1.896 -14.931 1.00 37.34 168 THR A C 1
ATOM 1320 O O . THR A 1 168 ? -18.917 -2.716 -14.076 1.00 37.34 168 THR A O 1
ATOM 1323 N N . GLU A 1 169 ? -17.530 -1.116 -14.758 1.00 35.25 169 GLU A N 1
ATOM 1324 C CA . GLU A 1 169 ? -17.022 -0.828 -13.415 1.00 35.25 169 GLU A CA 1
ATOM 1325 C C . GLU A 1 169 ? -17.871 0.319 -12.848 1.00 35.25 169 GLU A C 1
ATOM 1327 O O . GLU A 1 169 ? -17.858 1.419 -13.411 1.00 35.25 169 GLU A O 1
ATOM 1332 N N . PRO A 1 170 ? -18.654 0.104 -11.772 1.00 31.08 170 PRO A N 1
ATOM 1333 C CA . PRO A 1 170 ? -19.352 1.203 -11.128 1.00 31.08 170 PRO A CA 1
ATOM 1334 C C . PRO A 1 170 ? -18.305 2.217 -10.677 1.00 31.08 170 PRO A C 1
ATOM 1336 O O . PRO A 1 170 ? -17.276 1.835 -10.116 1.00 31.08 170 PRO A O 1
ATOM 1339 N N . MET A 1 171 ? -18.567 3.500 -10.935 1.00 37.66 171 MET A N 1
ATOM 1340 C CA . MET A 1 171 ? -17.797 4.615 -10.389 1.00 37.66 171 MET A CA 1
ATOM 1341 C C . MET A 1 171 ? -17.504 4.315 -8.914 1.00 37.66 171 MET A C 1
ATOM 1343 O O . MET A 1 171 ? -18.431 4.290 -8.102 1.00 37.66 171 MET A O 1
ATOM 1347 N N . ARG A 1 172 ? -16.246 3.972 -8.587 1.00 43.19 172 ARG A N 1
ATOM 1348 C CA . ARG A 1 172 ? -15.852 3.594 -7.226 1.00 43.19 172 ARG A CA 1
ATOM 1349 C C . ARG A 1 172 ? -16.170 4.793 -6.345 1.00 43.19 172 ARG A C 1
ATOM 1351 O O . ARG A 1 172 ? -15.549 5.842 -6.480 1.00 43.19 172 ARG A O 1
ATOM 1358 N N . GLN A 1 173 ? -17.212 4.644 -5.532 1.00 39.44 173 GLN A N 1
ATOM 1359 C CA . GLN A 1 173 ? -17.709 5.691 -4.658 1.00 39.44 173 GLN A CA 1
ATOM 1360 C C . GLN A 1 173 ? -16.544 6.247 -3.843 1.00 39.44 173 GLN A C 1
ATOM 1362 O O . GLN A 1 173 ? -15.707 5.496 -3.341 1.00 39.44 173 GLN A O 1
ATOM 1367 N N . GLN A 1 174 ? -16.515 7.569 -3.744 1.00 49.25 174 GLN A N 1
ATOM 1368 C CA . GLN A 1 174 ? -15.608 8.370 -2.940 1.00 49.25 174 GLN A CA 1
ATOM 1369 C C . GLN A 1 174 ? -15.809 8.015 -1.459 1.00 49.25 174 GLN A C 1
ATOM 1371 O O . GLN A 1 174 ? -16.525 8.686 -0.726 1.00 49.25 174 GLN A O 1
ATOM 1376 N N . GLN A 1 175 ? -15.261 6.877 -1.045 1.00 56.16 175 GLN A N 1
ATOM 1377 C CA . GLN A 1 175 ? -15.428 6.331 0.292 1.00 56.16 175 GLN A CA 1
ATOM 1378 C C . GLN A 1 175 ? -14.108 6.492 1.022 1.00 56.16 175 GLN A C 1
ATOM 1380 O O . GLN A 1 175 ? -13.184 5.698 0.841 1.00 56.16 175 GLN A O 1
ATOM 1385 N N . SER A 1 176 ? -13.996 7.510 1.867 1.00 66.56 176 SER A N 1
ATOM 1386 C CA . SER A 1 176 ? -12.939 7.526 2.874 1.00 66.56 176 SER A CA 1
ATOM 1387 C C . SER A 1 176 ? -13.015 6.211 3.672 1.00 66.56 176 SER A C 1
ATOM 1389 O O . SER A 1 176 ? -14.071 5.581 3.773 1.00 66.56 176 SER A O 1
ATOM 1391 N N . TYR A 1 177 ? -11.902 5.715 4.189 1.00 75.88 177 TYR A N 1
ATOM 1392 C CA . TYR A 1 177 ? -11.919 4.529 5.046 1.00 75.88 177 TYR A CA 1
ATOM 1393 C C . TYR A 1 177 ? -10.896 4.684 6.153 1.00 75.88 177 TYR A C 1
ATOM 1395 O O . TYR A 1 177 ? -9.890 5.379 6.006 1.00 75.88 177 TYR A O 1
ATOM 1403 N N . VAL A 1 178 ? -11.171 4.041 7.280 1.00 82.56 178 VAL A N 1
ATOM 1404 C CA . VAL A 1 178 ? -10.263 4.023 8.419 1.00 82.56 178 VAL A CA 1
ATOM 1405 C C . VAL A 1 178 ? -9.509 2.713 8.383 1.00 82.56 178 VAL A C 1
ATOM 1407 O O . VAL A 1 178 ? -10.105 1.645 8.250 1.00 82.56 178 VAL A O 1
ATOM 1410 N N . THR A 1 179 ? -8.192 2.788 8.509 1.00 85.50 179 THR A N 1
ATOM 1411 C CA . THR A 1 179 ? -7.396 1.608 8.831 1.00 85.50 179 THR A CA 1
ATOM 1412 C C . THR A 1 179 ? -6.781 1.773 10.202 1.00 85.50 179 THR A C 1
ATOM 1414 O O . THR A 1 179 ? -6.380 2.875 10.570 1.00 85.50 179 THR A O 1
ATOM 1417 N N . ALA A 1 180 ? -6.747 0.705 10.987 1.00 85.06 180 ALA A N 1
ATOM 1418 C CA . ALA A 1 180 ? -6.270 0.775 12.358 1.00 85.06 180 ALA A CA 1
ATOM 1419 C C . ALA A 1 180 ? -5.541 -0.502 12.757 1.00 85.06 180 ALA A C 1
ATOM 1421 O O . ALA A 1 180 ? -5.892 -1.597 12.318 1.00 85.06 180 ALA A O 1
ATOM 1422 N N . ILE A 1 181 ? -4.534 -0.350 13.610 1.00 85.56 181 ILE A N 1
ATOM 1423 C CA . ILE A 1 181 ? -3.926 -1.461 14.331 1.00 85.56 181 ILE A CA 1
ATOM 1424 C C . ILE A 1 181 ? -4.662 -1.592 15.660 1.00 85.56 181 ILE A C 1
ATOM 1426 O O . ILE A 1 181 ? -4.662 -0.665 16.474 1.00 85.56 181 ILE A O 1
ATOM 1430 N N . VAL A 1 182 ? -5.286 -2.748 15.860 1.00 88.31 182 VAL A N 1
ATOM 1431 C CA . VAL A 1 182 ? -6.050 -3.084 17.057 1.00 88.31 182 VAL A CA 1
ATOM 1432 C C . VAL A 1 182 ? -5.400 -4.242 17.802 1.00 88.31 182 VAL A C 1
ATOM 1434 O O . VAL A 1 182 ? -4.916 -5.193 17.191 1.00 88.31 182 VAL A O 1
ATOM 1437 N N . VAL A 1 183 ? -5.406 -4.179 19.126 1.00 86.94 183 VAL A N 1
ATOM 1438 C CA . VAL A 1 183 ? -5.009 -5.277 20.010 1.00 86.94 183 VAL A CA 1
ATOM 1439 C C . VAL A 1 183 ? -6.282 -5.870 20.590 1.00 86.94 183 VAL A C 1
ATOM 1441 O O . VAL A 1 183 ? -7.054 -5.164 21.236 1.00 86.94 183 VAL A O 1
ATOM 1444 N N . ARG A 1 184 ? -6.509 -7.160 20.331 1.00 84.44 184 ARG A N 1
ATOM 1445 C CA . ARG A 1 184 ? -7.660 -7.916 20.836 1.00 84.44 184 ARG A CA 1
ATOM 1446 C C . ARG A 1 184 ? -7.169 -9.259 21.366 1.00 84.44 184 ARG A C 1
ATOM 1448 O O . ARG A 1 184 ? -6.603 -10.059 20.617 1.00 84.44 184 ARG A O 1
ATOM 1455 N N . GLY A 1 185 ? -7.373 -9.513 22.658 1.00 83.12 185 GLY A N 1
ATOM 1456 C CA . GLY A 1 185 ? -6.793 -10.679 23.332 1.00 83.12 185 GLY A CA 1
ATOM 1457 C C . GLY A 1 185 ? -5.258 -10.648 23.304 1.00 83.12 185 GLY A C 1
ATOM 1458 O O . GLY A 1 185 ? -4.656 -9.653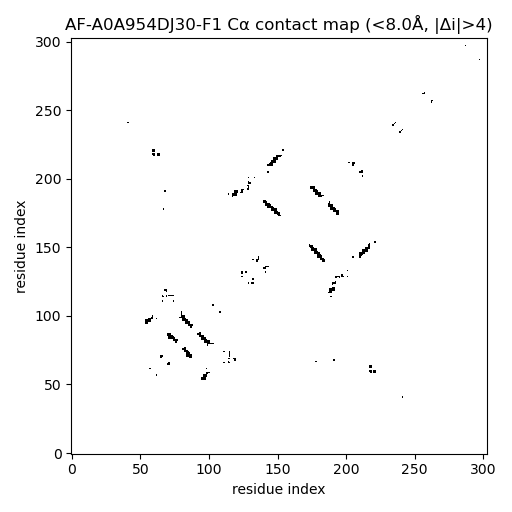 23.692 1.00 83.12 185 GLY A O 1
ATOM 1459 N N . SER A 1 186 ? -4.619 -11.724 22.831 1.00 74.81 186 SER A N 1
ATOM 1460 C CA . SER A 1 186 ? -3.153 -11.832 22.707 1.00 74.81 186 SER A CA 1
ATOM 1461 C C . SER A 1 186 ? -2.595 -11.407 21.340 1.00 74.81 186 SER A C 1
ATOM 1463 O O . SER A 1 186 ? -1.393 -11.529 21.107 1.00 74.81 186 SER A O 1
ATOM 1465 N N . GLY A 1 187 ? -3.447 -10.952 20.415 1.00 80.88 187 GLY A N 1
ATOM 1466 C CA . GLY A 1 187 ? -3.065 -10.693 19.028 1.00 80.88 187 GLY A CA 1
ATOM 1467 C C . GLY A 1 187 ? -3.222 -9.235 18.602 1.00 80.88 187 GLY A C 1
ATOM 1468 O O . GLY A 1 187 ? -4.207 -8.576 18.934 1.00 80.88 187 GLY A O 1
ATOM 1469 N N . THR A 1 188 ? -2.281 -8.774 17.779 1.00 84.44 188 THR A N 1
ATOM 1470 C CA . THR A 1 188 ? -2.380 -7.513 17.035 1.00 84.44 188 THR A CA 1
ATOM 1471 C C . THR A 1 188 ? -2.981 -7.782 15.660 1.00 84.44 188 THR A C 1
ATOM 1473 O O . THR A 1 188 ? -2.511 -8.651 14.921 1.00 84.44 188 THR A O 1
ATOM 1476 N N . LYS A 1 189 ? -4.032 -7.046 15.306 1.00 87.06 189 LYS A N 1
ATOM 1477 C CA . LYS A 1 189 ? -4.742 -7.157 14.030 1.00 87.06 189 LYS A CA 1
ATOM 1478 C C . LYS A 1 189 ? -4.732 -5.813 13.323 1.00 87.06 189 LYS A C 1
ATOM 1480 O O . LYS A 1 189 ? -4.922 -4.776 13.948 1.00 87.06 189 LYS A O 1
ATOM 1485 N N . TYR A 1 190 ? -4.534 -5.835 12.013 1.00 84.94 190 TYR A N 1
ATOM 1486 C CA . TYR A 1 190 ? -4.746 -4.665 11.174 1.00 84.94 190 TYR A CA 1
ATOM 1487 C C . TYR A 1 190 ? -6.152 -4.759 10.588 1.00 84.94 190 TYR A C 1
ATOM 1489 O O . TYR A 1 190 ? -6.492 -5.789 10.009 1.00 84.94 190 TYR A O 1
ATOM 1497 N N . VAL A 1 191 ? -6.975 -3.728 10.767 1.00 84.88 191 VAL A N 1
ATOM 1498 C CA . VAL A 1 191 ? -8.375 -3.701 10.318 1.00 84.88 191 VAL A CA 1
ATOM 1499 C C . VAL A 1 191 ? -8.615 -2.571 9.338 1.00 84.88 191 VAL A C 1
ATOM 1501 O O . VAL A 1 191 ? -8.005 -1.505 9.438 1.00 84.88 191 VAL A O 1
ATOM 1504 N N . LYS A 1 192 ? -9.544 -2.799 8.409 1.00 85.69 192 LYS A N 1
ATOM 1505 C CA . LYS A 1 192 ? -10.048 -1.789 7.479 1.00 85.69 192 LYS A CA 1
ATOM 1506 C C . LYS A 1 192 ? -11.545 -1.647 7.684 1.00 85.69 192 LYS A C 1
ATOM 1508 O O . LYS A 1 192 ? -12.278 -2.618 7.550 1.00 85.69 192 LYS A O 1
ATOM 1513 N N . ILE A 1 193 ? -11.982 -0.428 7.960 1.00 83.19 193 ILE A N 1
ATOM 1514 C CA . ILE A 1 193 ? -13.367 -0.121 8.289 1.00 83.19 193 ILE A CA 1
ATOM 1515 C C . ILE A 1 193 ? -13.862 0.946 7.305 1.00 83.19 193 ILE A C 1
ATOM 1517 O O . ILE A 1 193 ? -13.230 2.002 7.190 1.00 83.19 193 ILE A O 1
ATOM 1521 N N . PRO A 1 194 ? -14.954 0.691 6.562 1.00 77.62 194 PRO A N 1
ATOM 1522 C CA . PRO A 1 194 ? -15.545 1.684 5.668 1.00 77.62 194 PRO A CA 1
ATOM 1523 C C . PRO A 1 194 ? -15.925 2.957 6.433 1.00 77.62 194 PRO A C 1
ATOM 1525 O O . PRO A 1 194 ? -16.380 2.876 7.579 1.00 77.62 194 PRO A O 1
ATOM 1528 N N . SER A 1 195 ? -15.759 4.134 5.816 1.00 69.56 195 SER A N 1
ATOM 1529 C CA . SER A 1 195 ? -16.261 5.366 6.430 1.00 69.56 195 SER A CA 1
ATOM 1530 C C . SER A 1 195 ? -17.779 5.288 6.541 1.00 69.56 195 SER A C 1
ATOM 1532 O O . SER A 1 195 ? -18.478 4.979 5.579 1.00 69.56 195 SER A O 1
ATOM 1534 N N . SER A 1 196 ? -18.263 5.548 7.748 1.00 68.31 196 SER A N 1
ATOM 1535 C CA . SER A 1 196 ? -19.678 5.603 8.100 1.00 68.31 196 SER A CA 1
ATOM 1536 C C . SER A 1 196 ? -19.941 6.892 8.867 1.00 68.31 196 SER A C 1
ATOM 1538 O O . SER A 1 196 ? -19.001 7.546 9.331 1.00 68.31 196 SER A O 1
ATOM 1540 N N . ASP A 1 197 ? -21.214 7.214 9.077 1.00 66.75 197 ASP A N 1
ATOM 1541 C CA . ASP A 1 197 ? -21.668 8.437 9.755 1.00 66.75 197 ASP A CA 1
ATOM 1542 C C . ASP A 1 197 ? -21.120 8.597 11.190 1.00 66.75 197 ASP A C 1
ATOM 1544 O O . ASP A 1 197 ? -21.186 9.673 11.779 1.00 66.75 197 ASP A O 1
ATOM 1548 N N . ARG A 1 198 ? -20.534 7.537 11.767 1.00 77.25 198 ARG A N 1
ATOM 1549 C CA . ARG A 1 198 ? -19.957 7.525 13.121 1.00 77.25 198 ARG A CA 1
ATOM 1550 C C . ARG A 1 198 ? -18.456 7.811 13.182 1.00 77.25 198 ARG A C 1
ATOM 1552 O O . ARG A 1 198 ? -17.876 7.721 14.264 1.00 77.25 198 ARG A O 1
ATOM 1559 N N . LEU A 1 199 ? -17.816 8.184 12.070 1.00 79.69 199 LEU A N 1
ATOM 1560 C CA . LEU A 1 199 ? -16.386 8.522 12.051 1.00 79.69 199 LEU A CA 1
ATOM 1561 C C . LEU A 1 199 ? -16.031 9.596 13.091 1.00 79.69 199 LEU A C 1
ATOM 1563 O O . LEU A 1 199 ? -15.048 9.451 13.812 1.00 79.69 199 LEU A O 1
ATOM 1567 N N . ALA A 1 200 ? -16.857 10.637 13.221 1.00 80.81 200 ALA A N 1
ATOM 1568 C CA . ALA A 1 200 ? -16.647 11.701 14.202 1.00 80.81 200 ALA A CA 1
ATOM 1569 C C . ALA A 1 200 ? -16.643 11.179 15.652 1.00 80.81 200 ALA A C 1
ATOM 1571 O O . ALA A 1 200 ? -15.813 11.602 16.455 1.00 80.81 200 ALA A O 1
ATOM 1572 N N . GLY A 1 201 ? -17.526 10.225 15.968 1.00 82.50 201 GLY A N 1
ATOM 1573 C CA . GLY A 1 201 ? -17.582 9.580 17.282 1.00 82.50 201 GLY A CA 1
ATOM 1574 C C . GLY A 1 201 ? -16.329 8.755 17.571 1.00 82.50 201 GLY A C 1
ATOM 1575 O O . GLY A 1 201 ? -15.729 8.899 18.634 1.00 82.50 201 GLY A O 1
ATOM 1576 N N . LEU A 1 202 ? -15.866 7.972 16.591 1.00 83.56 202 LEU A N 1
ATOM 1577 C CA . LEU A 1 202 ? -14.610 7.230 16.714 1.00 83.56 202 LEU A CA 1
ATOM 1578 C C . LEU A 1 202 ? -13.425 8.176 16.954 1.00 83.56 202 LEU A C 1
ATOM 1580 O O . LEU A 1 202 ? -12.631 7.947 17.861 1.00 83.56 202 LEU A O 1
ATOM 1584 N N . LEU A 1 203 ? -13.320 9.264 16.186 1.00 84.19 203 LEU A N 1
ATOM 1585 C CA . LEU A 1 203 ? -12.246 10.247 16.346 1.00 84.19 203 LEU A CA 1
ATOM 1586 C C . LEU A 1 203 ? -12.262 10.919 17.724 1.00 84.19 203 LEU A C 1
ATOM 1588 O O . LEU A 1 203 ? -11.197 11.156 18.292 1.00 84.19 203 LEU A O 1
ATOM 1592 N N . ALA A 1 204 ? -13.445 11.193 18.280 1.00 85.06 204 ALA A N 1
ATOM 1593 C CA . ALA A 1 204 ? -13.575 11.742 19.626 1.00 85.06 204 ALA A CA 1
ATOM 1594 C C . ALA A 1 204 ? -13.043 10.770 20.693 1.00 85.06 204 ALA A C 1
ATOM 1596 O O . ALA A 1 204 ? -12.262 11.182 21.551 1.00 85.06 204 ALA A O 1
ATOM 1597 N N . ILE A 1 205 ? -13.390 9.482 20.592 1.00 84.62 205 ILE A N 1
ATOM 1598 C CA . ILE A 1 205 ? -12.911 8.433 21.508 1.00 84.62 205 ILE A CA 1
ATOM 1599 C C . ILE A 1 205 ? -11.393 8.263 21.394 1.00 84.62 205 ILE A C 1
ATOM 1601 O O . ILE A 1 205 ? -10.697 8.194 22.407 1.00 84.62 205 ILE A O 1
ATOM 1605 N N . LEU A 1 206 ? -10.864 8.233 20.168 1.00 86.31 206 LEU A N 1
ATOM 1606 C CA . LEU A 1 206 ? -9.425 8.119 19.926 1.00 86.31 206 LEU A CA 1
ATOM 1607 C C . LEU A 1 206 ? -8.657 9.306 20.510 1.00 86.31 206 LEU A C 1
ATOM 1609 O O . LEU A 1 206 ? -7.635 9.112 21.163 1.00 86.31 206 LEU A O 1
ATOM 1613 N N . LYS A 1 207 ? -9.184 10.523 20.339 1.00 87.25 207 LYS A N 1
ATOM 1614 C CA . LYS A 1 207 ? -8.601 11.739 20.912 1.00 87.25 207 LYS A CA 1
ATOM 1615 C C . LYS A 1 207 ? -8.630 11.722 22.440 1.00 87.25 207 LYS A C 1
ATOM 1617 O O . LYS A 1 207 ? -7.645 12.100 23.061 1.00 87.25 207 LYS A O 1
ATOM 1622 N N . GLN A 1 208 ? -9.734 11.280 23.044 1.00 89.00 208 GLN A N 1
ATOM 1623 C CA . GLN A 1 208 ? -9.858 11.165 24.500 1.00 89.00 208 GLN A CA 1
ATOM 1624 C C . GLN A 1 208 ? -8.863 10.158 25.089 1.00 89.00 208 GLN A C 1
ATOM 1626 O O . GLN A 1 208 ? -8.373 10.357 26.195 1.00 89.00 208 GLN A O 1
ATOM 1631 N N . ARG A 1 209 ? -8.567 9.082 24.354 1.00 87.69 209 ARG A N 1
ATOM 1632 C CA . ARG A 1 209 ? -7.636 8.021 24.762 1.00 87.69 209 ARG A CA 1
ATOM 1633 C C . ARG A 1 209 ? -6.191 8.262 24.310 1.00 87.69 209 ARG A C 1
ATOM 1635 O O . ARG A 1 209 ? -5.391 7.338 24.379 1.00 87.69 209 ARG A O 1
ATOM 1642 N N . GLU A 1 210 ? -5.879 9.465 23.822 1.00 86.12 210 GLU A N 1
ATOM 1643 C CA . GLU A 1 210 ? -4.544 9.857 23.339 1.00 86.12 210 GLU A CA 1
ATOM 1644 C C . GLU A 1 210 ? -3.967 8.918 22.261 1.00 86.12 210 GLU A C 1
ATOM 1646 O O . GLU A 1 210 ? -2.754 8.789 22.096 1.00 86.12 210 GLU A O 1
ATOM 1651 N N . VAL A 1 211 ? -4.836 8.264 21.488 1.00 86.69 211 VAL A N 1
ATOM 1652 C CA . VAL A 1 211 ? -4.406 7.366 20.416 1.00 86.69 211 VAL A CA 1
ATOM 1653 C C . VAL A 1 211 ? -3.903 8.204 19.238 1.00 86.69 211 VAL A C 1
ATOM 1655 O O . VAL A 1 211 ? -4.617 9.105 18.784 1.00 86.69 211 VAL A O 1
ATOM 1658 N N . PRO A 1 212 ? -2.714 7.911 18.681 1.00 81.88 212 PRO A N 1
ATOM 1659 C CA . PRO A 1 212 ? -2.208 8.628 17.521 1.00 81.88 212 PRO A CA 1
ATOM 1660 C C . PRO A 1 212 ? -3.096 8.365 16.298 1.00 81.88 212 PRO A C 1
ATOM 1662 O O . PRO A 1 212 ? -3.189 7.239 15.795 1.00 81.88 212 PRO A O 1
ATOM 1665 N N . VAL A 1 213 ? -3.727 9.432 15.801 1.00 82.38 213 VAL A N 1
ATOM 1666 C CA . VAL A 1 213 ? -4.525 9.421 14.571 1.00 82.38 213 VAL A CA 1
ATOM 1667 C C . VAL A 1 213 ? -3.849 10.287 13.523 1.00 82.38 213 VAL A C 1
ATOM 1669 O O . VAL A 1 213 ? -3.624 11.477 13.738 1.00 82.38 213 VAL A O 1
ATOM 1672 N N . GLN A 1 214 ? -3.556 9.693 12.370 1.00 80.19 214 GLN A N 1
ATOM 1673 C CA . GLN A 1 214 ? -3.024 10.410 11.217 1.00 80.19 214 GLN A CA 1
ATOM 1674 C C . GLN A 1 214 ? -4.108 10.525 10.146 1.00 80.19 214 GLN A C 1
ATOM 1676 O O . GLN A 1 214 ? -4.677 9.524 9.707 1.00 80.19 214 GLN A O 1
ATOM 1681 N N . ILE A 1 215 ? -4.398 11.752 9.716 1.00 73.62 215 ILE A N 1
ATOM 1682 C CA . ILE A 1 215 ? -5.242 12.004 8.547 1.00 73.62 215 ILE A CA 1
ATOM 1683 C C . ILE A 1 215 ? -4.300 12.090 7.358 1.00 73.62 215 ILE A C 1
ATOM 1685 O O . ILE A 1 215 ? -3.477 13.002 7.285 1.00 73.62 215 ILE A O 1
ATOM 1689 N N . VAL A 1 216 ? -4.382 11.111 6.464 1.00 70.56 216 VAL A N 1
ATOM 1690 C CA . VAL A 1 216 ? -3.433 10.976 5.361 1.00 70.56 216 VAL A CA 1
ATOM 1691 C C . VAL A 1 216 ? -4.207 11.019 4.044 1.00 70.56 216 VAL A C 1
ATOM 1693 O O . VAL A 1 216 ? -5.153 10.245 3.871 1.00 70.56 216 VAL A O 1
ATOM 1696 N N . PRO A 1 217 ? -3.848 11.908 3.096 1.00 68.25 217 PRO A N 1
ATOM 1697 C CA . PRO A 1 217 ? -4.396 11.817 1.750 1.00 68.25 217 PRO A CA 1
ATOM 1698 C C . PRO A 1 217 ? -3.922 10.504 1.125 1.00 68.25 217 PRO A C 1
ATOM 1700 O O . PRO A 1 217 ? -2.801 10.065 1.379 1.00 68.25 217 PRO A O 1
ATOM 1703 N N . LEU A 1 218 ? -4.739 9.883 0.273 1.00 66.94 218 LEU A N 1
ATOM 1704 C CA . LEU A 1 218 ? -4.399 8.572 -0.287 1.00 66.94 218 LEU A CA 1
ATOM 1705 C C . LEU A 1 218 ? -3.019 8.524 -0.988 1.00 66.94 218 LEU A C 1
ATOM 1707 O O . LEU A 1 218 ? -2.377 7.475 -1.012 1.00 66.94 218 LEU A O 1
ATOM 1711 N N . ALA A 1 219 ? -2.535 9.666 -1.489 1.00 64.06 219 ALA A N 1
ATOM 1712 C CA . ALA A 1 219 ? -1.134 9.873 -1.838 1.00 64.06 219 ALA A CA 1
ATOM 1713 C C . ALA A 1 219 ? -0.611 11.200 -1.255 1.00 64.06 219 ALA A C 1
ATOM 1715 O O . ALA A 1 219 ? -0.903 12.261 -1.814 1.00 64.06 219 ALA A O 1
ATOM 1716 N N . PRO A 1 220 ? 0.203 11.150 -0.183 1.00 60.03 220 PRO A N 1
ATOM 1717 C CA . PRO A 1 220 ? 0.860 12.325 0.407 1.00 60.03 220 PRO A CA 1
ATOM 1718 C C . PRO A 1 220 ? 1.706 13.114 -0.596 1.00 60.03 220 PRO A C 1
ATOM 1720 O O . PRO A 1 220 ? 1.765 14.338 -0.530 1.00 60.03 220 PRO A O 1
ATOM 1723 N N . ASP A 1 221 ? 2.277 12.412 -1.578 1.00 56.38 221 ASP A N 1
ATOM 1724 C CA . ASP A 1 221 ? 3.268 12.946 -2.514 1.00 56.38 221 ASP A CA 1
ATOM 1725 C C . ASP A 1 221 ? 2.782 12.936 -3.970 1.00 56.38 221 ASP A C 1
ATOM 1727 O O . ASP A 1 221 ? 3.582 12.804 -4.893 1.00 56.38 221 ASP A O 1
ATOM 1731 N N . ALA A 1 222 ? 1.474 13.103 -4.213 1.00 53.44 222 ALA A N 1
ATOM 1732 C CA . ALA A 1 222 ? 0.870 13.115 -5.559 1.00 53.44 222 ALA A CA 1
ATOM 1733 C C . ALA A 1 222 ? 1.382 14.233 -6.504 1.00 53.44 222 ALA A C 1
ATOM 1735 O O . ALA A 1 222 ? 0.845 14.435 -7.593 1.00 53.44 222 ALA A O 1
ATOM 1736 N N . ARG A 1 223 ? 2.435 14.967 -6.126 1.00 45.19 223 ARG A N 1
ATOM 1737 C CA . ARG A 1 223 ? 3.210 15.830 -7.021 1.00 45.19 223 ARG A CA 1
ATOM 1738 C C . ARG A 1 223 ? 4.126 14.956 -7.882 1.00 45.19 223 ARG A C 1
ATOM 1740 O O . ARG A 1 223 ? 5.345 14.939 -7.710 1.00 45.19 223 ARG A O 1
ATOM 1747 N N . PHE A 1 224 ? 3.524 14.212 -8.803 1.00 53.69 224 PHE A N 1
ATOM 1748 C CA . PHE A 1 224 ? 4.254 13.469 -9.819 1.00 53.69 224 PHE A CA 1
ATOM 1749 C C . PHE A 1 224 ? 4.956 14.471 -10.742 1.00 53.69 224 PHE A C 1
ATOM 1751 O O . PHE A 1 224 ? 4.310 15.178 -11.509 1.00 53.69 224 PHE A O 1
ATOM 1758 N N . GLU A 1 225 ? 6.283 14.515 -10.708 1.00 44.47 225 GLU A N 1
ATOM 1759 C CA . GLU A 1 225 ? 6.985 14.656 -11.976 1.00 44.47 225 GLU A CA 1
ATOM 1760 C C . GLU A 1 225 ? 7.139 13.235 -12.469 1.00 44.47 225 GLU A C 1
ATOM 1762 O O . GLU A 1 225 ? 7.753 12.403 -11.802 1.00 44.47 225 GLU A O 1
ATOM 1767 N N . ILE A 1 226 ? 6.512 12.940 -13.604 1.00 50.47 226 ILE A N 1
ATOM 1768 C CA . ILE A 1 226 ? 6.901 11.784 -14.391 1.00 50.47 226 ILE A CA 1
ATOM 1769 C C . ILE A 1 226 ? 8.386 12.021 -14.646 1.00 50.47 226 ILE A C 1
ATOM 1771 O O . ILE A 1 226 ? 8.728 12.879 -15.463 1.00 50.47 226 ILE A O 1
ATOM 1775 N N . GLU A 1 227 ? 9.265 11.333 -13.912 1.00 53.25 227 GLU A N 1
ATOM 1776 C CA . GLU A 1 227 ? 10.625 11.131 -14.378 1.00 53.25 227 GLU A CA 1
ATOM 1777 C C . GLU A 1 227 ? 10.416 10.386 -15.684 1.00 53.25 227 GLU A C 1
ATOM 1779 O O . GLU A 1 227 ? 10.126 9.187 -15.707 1.00 53.25 227 GLU A O 1
ATOM 1784 N N . LYS A 1 228 ? 10.353 11.164 -16.769 1.00 49.31 228 LYS A N 1
ATOM 1785 C CA . LYS A 1 228 ? 10.221 10.660 -18.118 1.00 49.31 228 LYS A CA 1
ATOM 1786 C C . LYS A 1 228 ? 11.492 9.871 -18.299 1.00 49.31 228 LYS A C 1
ATOM 1788 O O . LYS A 1 228 ? 12.524 10.432 -18.650 1.00 49.31 228 LYS A O 1
ATOM 1793 N N . VAL A 1 229 ? 11.412 8.579 -17.988 1.00 57.16 229 VAL A N 1
ATOM 1794 C CA . VAL A 1 229 ? 12.366 7.591 -18.455 1.00 57.16 229 VAL A CA 1
ATOM 1795 C C . VAL A 1 229 ? 12.554 7.956 -19.909 1.00 57.16 229 VAL A C 1
ATOM 1797 O O . VAL A 1 229 ? 11.544 8.038 -20.608 1.00 57.16 229 VAL A O 1
ATOM 1800 N N . ASP A 1 230 ? 13.770 8.328 -20.305 1.00 65.00 230 ASP A N 1
ATOM 1801 C CA . ASP A 1 230 ? 13.990 8.919 -21.615 1.00 65.00 230 ASP A CA 1
ATOM 1802 C C . ASP A 1 230 ? 13.629 7.877 -22.677 1.00 65.00 230 ASP A C 1
ATOM 1804 O O . ASP A 1 230 ? 14.423 7.008 -23.046 1.00 65.00 230 ASP A O 1
ATOM 1808 N N . GLN A 1 231 ? 12.362 7.919 -23.094 1.00 68.75 231 GLN A N 1
ATOM 1809 C CA . GLN A 1 231 ? 11.753 6.939 -23.977 1.00 68.75 231 GLN A CA 1
ATOM 1810 C C . GLN A 1 231 ? 12.490 6.961 -25.307 1.00 68.75 231 GLN A C 1
ATOM 1812 O O . GLN A 1 231 ? 12.587 5.929 -25.963 1.00 68.75 231 GLN A O 1
ATOM 1817 N N . TRP A 1 232 ? 13.075 8.109 -25.659 1.00 72.44 232 TRP A N 1
ATOM 1818 C CA . TRP A 1 232 ? 13.920 8.252 -26.823 1.00 72.44 232 TRP A CA 1
ATOM 1819 C C . TRP A 1 232 ? 15.231 7.478 -26.670 1.00 72.44 232 TRP A C 1
ATOM 1821 O O . TRP A 1 232 ? 15.560 6.707 -27.566 1.00 72.44 232 TRP A O 1
ATOM 1831 N N . THR A 1 233 ? 15.931 7.576 -25.534 1.00 75.19 233 THR A N 1
ATOM 1832 C CA . THR A 1 233 ? 17.146 6.774 -25.288 1.00 75.19 233 THR A CA 1
ATOM 1833 C C . THR A 1 233 ? 16.846 5.275 -25.270 1.00 75.19 233 THR A C 1
ATOM 1835 O O . THR A 1 233 ? 17.571 4.499 -25.895 1.00 75.19 233 THR A O 1
ATOM 1838 N N . ILE A 1 234 ? 15.762 4.846 -24.614 1.00 76.25 234 ILE A N 1
ATOM 1839 C CA . ILE A 1 234 ? 15.373 3.427 -24.599 1.00 76.25 234 ILE A CA 1
ATOM 1840 C C . ILE A 1 234 ? 15.007 2.952 -26.003 1.00 76.25 234 ILE A C 1
ATOM 1842 O O . ILE A 1 234 ? 15.484 1.901 -26.430 1.00 76.25 234 ILE A O 1
ATOM 1846 N N . TYR A 1 235 ? 14.197 3.710 -26.740 1.00 78.62 235 TYR A N 1
ATOM 1847 C CA . TYR A 1 235 ? 13.815 3.376 -28.110 1.00 78.62 235 TYR A CA 1
ATOM 1848 C C . TYR A 1 235 ? 15.036 3.321 -29.032 1.00 78.62 235 TYR A C 1
ATOM 1850 O O . TYR A 1 235 ? 15.227 2.345 -29.755 1.00 78.62 235 TYR A O 1
ATOM 1858 N N . PHE A 1 236 ? 15.913 4.323 -28.956 1.00 80.94 236 PHE A N 1
ATOM 1859 C CA . PHE A 1 236 ? 17.138 4.381 -29.739 1.00 80.94 236 PHE A CA 1
ATOM 1860 C C . PHE A 1 236 ? 18.039 3.182 -29.440 1.00 80.94 236 PHE A C 1
ATOM 1862 O O . PHE A 1 236 ? 18.464 2.495 -30.362 1.00 80.94 236 PHE A O 1
ATOM 1869 N N . LEU A 1 237 ? 18.290 2.865 -28.170 1.00 81.62 237 LEU A N 1
ATOM 1870 C CA . LEU A 1 237 ? 19.213 1.789 -27.816 1.00 81.62 237 LEU A CA 1
ATOM 1871 C C . LEU A 1 237 ? 18.625 0.389 -28.060 1.00 81.62 237 LEU A C 1
ATOM 1873 O O . LEU A 1 237 ? 19.357 -0.507 -28.475 1.00 81.62 237 LEU A O 1
ATOM 1877 N N . SER A 1 238 ? 17.319 0.200 -27.849 1.00 78.69 238 SER A N 1
ATOM 1878 C CA . SER A 1 238 ? 16.641 -1.093 -28.051 1.00 78.69 238 SER A CA 1
ATOM 1879 C C . SER A 1 238 ? 16.330 -1.389 -29.517 1.00 78.69 238 SER A C 1
ATOM 1881 O O . SER A 1 238 ? 16.475 -2.528 -29.954 1.00 78.69 238 SER A O 1
ATOM 1883 N N . THR A 1 239 ? 15.925 -0.372 -30.281 1.00 79.75 239 THR A N 1
ATOM 1884 C CA . THR A 1 239 ? 15.466 -0.537 -31.665 1.00 79.75 239 THR A CA 1
ATOM 1885 C C . THR A 1 239 ? 16.569 -0.203 -32.655 1.00 79.75 239 THR A C 1
ATOM 1887 O O . THR A 1 239 ? 16.842 -0.997 -33.547 1.00 79.75 239 THR A O 1
ATOM 1890 N N . ILE A 1 240 ? 17.236 0.945 -32.505 1.00 83.50 240 ILE A N 1
ATOM 1891 C CA . ILE A 1 240 ? 18.224 1.444 -33.478 1.00 83.50 240 ILE A CA 1
ATOM 1892 C C . ILE A 1 240 ? 19.637 0.916 -33.168 1.00 83.50 240 ILE A C 1
ATOM 1894 O O . ILE A 1 240 ? 20.400 0.621 -34.090 1.00 83.50 240 ILE A O 1
ATOM 1898 N N . GLY A 1 241 ? 19.973 0.720 -31.891 1.00 89.50 241 GLY A N 1
ATOM 1899 C CA . GLY A 1 241 ? 21.268 0.212 -31.425 1.00 89.50 241 GLY A CA 1
ATOM 1900 C C . GLY A 1 241 ? 21.733 -1.070 -32.133 1.00 89.50 241 GLY A C 1
ATOM 1901 O O . GLY A 1 241 ? 22.858 -1.091 -32.642 1.00 89.50 241 GLY A O 1
ATOM 1902 N N . PRO A 1 242 ? 20.887 -2.113 -32.258 1.00 85.62 242 PRO A N 1
ATOM 1903 C CA . PRO A 1 242 ? 21.240 -3.328 -32.991 1.00 85.62 242 PRO A CA 1
ATOM 1904 C C . PRO A 1 242 ? 21.573 -3.079 -34.472 1.00 85.62 242 PRO A C 1
ATOM 1906 O O . PRO A 1 242 ? 22.543 -3.645 -34.978 1.00 85.62 242 PRO A O 1
ATOM 1909 N N . TRP A 1 243 ? 20.838 -2.197 -35.161 1.00 89.00 243 TRP A N 1
ATOM 1910 C CA . TRP A 1 243 ? 21.110 -1.850 -36.565 1.00 89.00 243 TRP A CA 1
ATOM 1911 C C . TRP A 1 243 ? 22.434 -1.107 -36.728 1.00 89.00 243 TRP A C 1
ATOM 1913 O O . TRP A 1 243 ? 23.214 -1.437 -37.622 1.00 89.00 243 TRP A O 1
ATOM 1923 N N . ILE A 1 244 ? 22.724 -0.152 -35.840 1.00 89.44 244 ILE A N 1
ATOM 1924 C CA . ILE A 1 244 ? 24.005 0.567 -35.839 1.00 89.44 244 ILE A CA 1
ATOM 1925 C C . ILE A 1 244 ? 25.161 -0.411 -35.620 1.00 89.44 244 ILE A C 1
ATOM 1927 O O . ILE A 1 244 ? 26.167 -0.318 -36.320 1.00 89.44 244 ILE A O 1
ATOM 1931 N N . LEU A 1 245 ? 25.019 -1.378 -34.707 1.00 88.50 245 LEU A N 1
ATOM 1932 C CA . LEU A 1 245 ? 26.060 -2.375 -34.460 1.00 88.50 245 LEU A CA 1
ATOM 1933 C C . LEU A 1 245 ? 26.305 -3.269 -35.686 1.00 88.50 245 LEU A C 1
ATOM 1935 O O . LEU A 1 245 ? 27.458 -3.530 -36.026 1.00 88.50 245 LEU A O 1
ATOM 1939 N N . ILE A 1 246 ? 25.247 -3.690 -36.387 1.00 88.31 246 ILE A N 1
ATOM 1940 C CA . ILE A 1 246 ? 25.360 -4.464 -37.635 1.00 88.31 246 ILE A CA 1
ATOM 1941 C C . ILE A 1 246 ? 26.071 -3.649 -38.720 1.00 88.31 246 ILE A C 1
ATOM 1943 O O . ILE A 1 246 ? 26.994 -4.157 -39.358 1.00 88.31 246 ILE A O 1
ATOM 1947 N N . ILE A 1 247 ? 25.688 -2.385 -38.912 1.00 89.38 247 ILE A N 1
ATOM 1948 C CA . ILE A 1 247 ? 26.295 -1.502 -39.918 1.00 89.38 247 ILE A CA 1
ATOM 1949 C C . ILE A 1 247 ? 27.761 -1.224 -39.576 1.00 89.38 247 ILE A C 1
ATOM 1951 O O . ILE A 1 247 ? 28.624 -1.329 -40.446 1.00 89.38 247 ILE A O 1
ATOM 1955 N N . ALA A 1 248 ? 28.065 -0.926 -38.312 1.00 88.50 248 ALA A N 1
ATOM 1956 C CA . ALA A 1 248 ? 29.428 -0.700 -37.843 1.00 88.50 248 ALA A CA 1
ATOM 1957 C C . ALA A 1 248 ? 30.300 -1.946 -38.036 1.00 88.50 248 ALA A C 1
ATOM 1959 O O . ALA A 1 248 ? 31.444 -1.838 -38.476 1.00 88.50 248 ALA A O 1
ATOM 1960 N N . LEU A 1 249 ? 29.753 -3.135 -37.774 1.00 86.81 249 LEU A N 1
ATOM 1961 C CA . LEU A 1 249 ? 30.452 -4.393 -37.987 1.00 86.81 249 LEU A CA 1
ATOM 1962 C C . LEU A 1 249 ? 30.680 -4.672 -39.476 1.00 86.81 249 LEU A C 1
ATOM 1964 O O . LEU A 1 249 ? 31.792 -5.025 -39.867 1.00 86.81 249 LEU A O 1
ATOM 1968 N N . PHE A 1 250 ? 29.660 -4.480 -40.313 1.00 86.00 250 PHE A N 1
ATOM 1969 C CA . PHE A 1 250 ? 29.769 -4.613 -41.764 1.00 86.00 250 PHE A CA 1
ATOM 1970 C C . PHE A 1 250 ? 30.846 -3.673 -42.321 1.00 86.00 250 PHE A C 1
ATOM 1972 O O . PHE A 1 250 ? 31.766 -4.114 -43.010 1.00 86.00 250 PHE A O 1
ATOM 1979 N N . TRP A 1 251 ? 30.799 -2.397 -41.939 1.00 80.88 251 TRP A N 1
ATOM 1980 C CA . TRP A 1 251 ? 31.784 -1.393 -42.330 1.00 80.88 251 TRP A CA 1
ATOM 1981 C C . TRP A 1 251 ? 33.196 -1.749 -41.842 1.00 80.88 251 TRP A C 1
ATOM 1983 O O . TRP A 1 251 ? 34.164 -1.665 -42.600 1.00 80.88 251 TRP A O 1
ATOM 1993 N N . PHE A 1 252 ? 33.323 -2.226 -40.600 1.00 83.69 252 PHE A N 1
ATOM 1994 C CA . PHE A 1 252 ? 34.590 -2.699 -40.044 1.00 83.69 252 PHE A CA 1
ATOM 1995 C C . PHE A 1 252 ? 35.158 -3.890 -40.826 1.00 83.69 252 PHE A C 1
ATOM 1997 O O . PHE A 1 252 ? 36.359 -3.920 -41.099 1.00 83.69 252 PHE A O 1
ATOM 2004 N N . PHE A 1 253 ? 34.323 -4.848 -41.243 1.00 79.44 253 PHE A N 1
ATOM 2005 C CA . PHE A 1 253 ? 34.763 -5.976 -42.066 1.00 79.44 253 PHE A CA 1
ATOM 2006 C C . PHE A 1 253 ? 35.203 -5.546 -43.465 1.00 79.44 253 PHE A C 1
ATOM 2008 O O . PHE A 1 253 ? 36.239 -6.026 -43.924 1.00 79.44 253 PHE A O 1
ATOM 2015 N N . ILE A 1 254 ? 34.495 -4.613 -44.109 1.00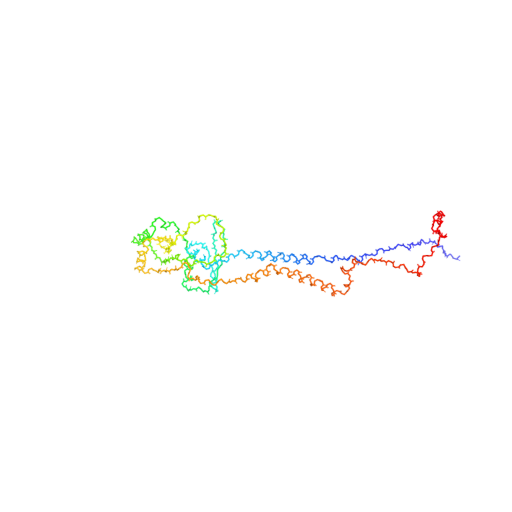 78.88 254 ILE A N 1
ATOM 2016 C CA . ILE A 1 254 ? 34.891 -4.072 -45.418 1.00 78.88 254 ILE A CA 1
ATOM 2017 C C . ILE A 1 254 ? 36.244 -3.358 -45.321 1.00 78.88 254 ILE A C 1
ATOM 2019 O O . ILE A 1 254 ? 37.161 -3.657 -46.089 1.00 78.88 254 ILE A O 1
ATOM 2023 N N . ILE A 1 255 ? 36.426 -2.487 -44.324 1.00 78.31 255 ILE A N 1
ATOM 2024 C CA . ILE A 1 255 ? 37.702 -1.788 -44.114 1.00 78.31 255 ILE A CA 1
ATOM 2025 C C . ILE A 1 255 ? 38.826 -2.772 -43.762 1.00 78.31 255 ILE A C 1
ATOM 2027 O O . ILE A 1 255 ? 39.951 -2.632 -44.244 1.00 78.31 255 ILE A O 1
ATOM 2031 N N . ARG A 1 256 ? 38.547 -3.795 -42.948 1.00 68.56 256 ARG A N 1
ATOM 2032 C CA . ARG A 1 256 ? 39.523 -4.840 -42.604 1.00 68.56 256 ARG A CA 1
ATOM 2033 C C . ARG A 1 256 ? 39.901 -5.696 -43.815 1.00 68.56 256 ARG A C 1
ATOM 2035 O O . ARG A 1 256 ? 41.060 -6.088 -43.931 1.00 68.56 256 ARG A O 1
ATOM 2042 N N . GLN A 1 257 ? 38.961 -5.972 -44.716 1.00 61.62 257 GLN A N 1
ATOM 2043 C CA . GLN A 1 257 ? 39.218 -6.713 -45.949 1.00 61.62 257 GLN A CA 1
ATOM 2044 C C . GLN A 1 257 ? 40.055 -5.889 -46.936 1.00 61.62 257 GLN A C 1
ATOM 2046 O O . GLN A 1 257 ? 40.954 -6.440 -47.568 1.00 61.62 257 GLN A O 1
ATOM 2051 N N . MET A 1 258 ? 39.834 -4.573 -47.002 1.00 61.59 258 MET A N 1
ATOM 2052 C CA . MET A 1 258 ? 40.634 -3.655 -47.821 1.00 61.59 258 MET A CA 1
ATOM 2053 C C . MET A 1 258 ? 42.056 -3.433 -47.285 1.00 61.59 258 MET A C 1
ATOM 2055 O O . MET A 1 258 ? 42.973 -3.199 -48.064 1.00 61.59 258 MET A O 1
ATOM 2059 N N . ARG A 1 259 ? 42.267 -3.533 -45.967 1.00 58.97 259 ARG A N 1
ATOM 2060 C CA . ARG A 1 259 ? 43.596 -3.407 -45.336 1.00 58.97 259 ARG A CA 1
ATOM 2061 C C . ARG A 1 259 ? 44.392 -4.716 -45.288 1.00 58.97 259 ARG A C 1
ATOM 2063 O O . ARG A 1 259 ? 45.512 -4.722 -44.783 1.00 58.97 259 ARG A O 1
ATOM 2070 N N . SER A 1 260 ? 43.844 -5.828 -45.786 1.00 53.34 260 SER A N 1
ATOM 2071 C CA . SER A 1 260 ? 44.595 -7.079 -45.904 1.00 53.34 260 SER A CA 1
ATOM 2072 C C . SER A 1 260 ? 45.531 -6.995 -47.122 1.00 53.34 260 SER A C 1
ATOM 2074 O O . SER A 1 260 ? 45.040 -6.781 -48.234 1.00 53.34 260 SER A O 1
ATOM 2076 N N . PRO A 1 261 ? 46.861 -7.142 -46.950 1.00 51.69 261 PRO A N 1
ATOM 2077 C CA . PRO A 1 261 ? 47.812 -7.056 -48.055 1.00 51.69 261 PRO A CA 1
ATOM 2078 C C . PRO A 1 261 ? 47.570 -8.235 -49.009 1.00 51.69 261 PRO A C 1
ATOM 2080 O O . PRO A 1 261 ? 47.902 -9.376 -48.701 1.00 51.69 261 PRO A O 1
ATOM 2083 N N . GLY A 1 262 ? 46.890 -7.961 -50.126 1.00 58.31 262 GLY A N 1
ATOM 2084 C CA . GLY A 1 262 ? 46.417 -8.951 -51.107 1.00 58.31 262 GLY A CA 1
ATOM 2085 C C . GLY A 1 262 ? 44.932 -8.830 -51.493 1.00 58.31 262 GLY A C 1
ATOM 2086 O O . GLY A 1 262 ? 44.447 -9.600 -52.318 1.00 58.31 262 GLY A O 1
ATOM 2087 N N . GLY A 1 263 ? 44.189 -7.885 -50.911 1.00 57.03 263 GLY A N 1
ATOM 2088 C CA . GLY A 1 263 ? 42.733 -7.756 -51.040 1.00 57.03 263 GLY A CA 1
ATOM 2089 C C . GLY A 1 263 ? 42.190 -6.991 -52.254 1.00 57.03 263 GLY A C 1
ATOM 2090 O O . GLY A 1 263 ? 41.198 -6.285 -52.103 1.00 57.03 263 GLY A O 1
ATOM 2091 N N . THR A 1 264 ? 42.761 -7.133 -53.452 1.00 54.56 264 THR A N 1
ATOM 2092 C CA . THR A 1 264 ? 42.159 -6.622 -54.703 1.00 54.56 264 THR A CA 1
ATOM 2093 C C . THR A 1 264 ? 41.491 -7.775 -55.456 1.00 54.56 264 THR A C 1
ATOM 2095 O O . THR A 1 264 ? 42.044 -8.328 -56.399 1.00 54.56 264 THR A O 1
ATOM 2098 N N . GLY A 1 265 ? 40.297 -8.195 -55.022 1.00 56.28 265 GLY A N 1
ATOM 2099 C CA . GLY A 1 265 ? 39.551 -9.218 -55.778 1.00 56.28 265 GLY A CA 1
ATOM 2100 C C . GLY A 1 265 ? 38.353 -9.889 -55.109 1.00 56.28 265 GLY A C 1
ATOM 2101 O O . GLY A 1 265 ? 37.841 -10.859 -55.659 1.00 56.28 265 GLY A O 1
ATOM 2102 N N . GLY A 1 266 ? 37.904 -9.419 -53.941 1.00 62.59 266 GLY A N 1
ATOM 2103 C CA . GLY A 1 266 ? 36.916 -10.143 -53.131 1.00 62.59 266 GLY A CA 1
ATOM 2104 C C . GLY A 1 266 ? 35.448 -10.037 -53.556 1.00 62.59 266 GLY A C 1
ATOM 2105 O O . GLY A 1 266 ? 34.662 -10.862 -53.115 1.00 62.59 266 GLY A O 1
ATOM 2106 N N . VAL A 1 267 ? 35.049 -9.055 -54.373 1.00 56.16 267 VAL A N 1
ATOM 2107 C CA . VAL A 1 267 ? 33.620 -8.895 -54.748 1.00 56.16 267 VAL A CA 1
ATOM 2108 C C . VAL A 1 267 ? 33.392 -8.304 -56.149 1.00 56.16 267 VAL A C 1
ATOM 2110 O O . VAL A 1 267 ? 32.309 -8.430 -56.702 1.00 56.16 267 VAL A O 1
ATOM 2113 N N . LEU A 1 268 ? 34.420 -7.712 -56.769 1.00 58.00 268 LEU A N 1
ATOM 2114 C CA . LEU A 1 268 ? 34.349 -7.105 -58.111 1.00 58.00 268 LEU A CA 1
ATOM 2115 C C . LEU A 1 268 ? 34.924 -8.006 -59.224 1.00 58.00 268 LEU A C 1
ATOM 2117 O O . LEU A 1 268 ? 35.013 -7.595 -60.378 1.00 58.00 268 LEU A O 1
ATOM 2121 N N . SER A 1 269 ? 35.337 -9.235 -58.899 1.00 57.19 269 SER A N 1
ATOM 2122 C CA . SER A 1 269 ? 35.913 -10.193 -59.858 1.00 57.19 269 SER A CA 1
ATOM 2123 C C . SER A 1 269 ? 34.867 -11.002 -60.636 1.00 57.19 269 SER A C 1
ATOM 2125 O O . SER A 1 269 ? 35.228 -11.675 -61.598 1.00 57.19 269 SER A O 1
ATOM 2127 N N . PHE A 1 270 ? 33.575 -10.872 -60.308 1.00 59.41 270 PHE A N 1
ATOM 2128 C CA . PHE A 1 270 ? 32.469 -11.569 -60.982 1.00 59.41 270 PHE A CA 1
ATOM 2129 C C . PHE A 1 270 ? 32.187 -11.110 -62.429 1.00 59.41 270 PHE A C 1
ATOM 2131 O O . PHE A 1 270 ? 31.320 -11.680 -63.081 1.00 59.41 270 PHE A O 1
ATOM 2138 N N . GLY A 1 271 ? 32.914 -10.118 -62.956 1.00 61.66 271 GLY A N 1
ATOM 2139 C CA . GLY A 1 271 ? 32.674 -9.564 -64.297 1.00 61.66 271 GLY A CA 1
ATOM 2140 C C . GLY A 1 271 ? 33.808 -9.708 -65.315 1.00 61.66 271 GLY A C 1
ATOM 2141 O O . GLY A 1 271 ? 33.620 -9.330 -66.467 1.00 61.66 271 GLY A O 1
ATOM 2142 N N . ARG A 1 272 ? 34.994 -10.219 -64.950 1.00 57.03 272 ARG A N 1
ATOM 2143 C CA . ARG A 1 272 ? 36.079 -10.398 -65.932 1.00 57.03 272 ARG A CA 1
ATOM 2144 C C . ARG A 1 272 ? 36.067 -11.820 -66.470 1.00 57.03 272 ARG A C 1
ATOM 2146 O O . ARG A 1 272 ? 36.715 -12.707 -65.918 1.00 57.03 272 ARG A O 1
ATOM 2153 N N . SER A 1 273 ? 35.356 -12.021 -67.575 1.00 60.72 273 SER A N 1
ATOM 2154 C CA . SER A 1 273 ? 35.597 -13.164 -68.450 1.00 60.72 273 SER A CA 1
ATOM 2155 C C . SER A 1 273 ? 37.099 -13.249 -68.759 1.00 60.72 273 SER A C 1
ATOM 2157 O O . SER A 1 273 ? 37.734 -12.268 -69.157 1.00 60.72 273 SER A O 1
ATOM 2159 N N . ARG A 1 274 ? 37.701 -14.425 -68.542 1.00 59.22 274 ARG A N 1
ATOM 2160 C CA . ARG A 1 274 ? 39.042 -14.745 -69.051 1.00 59.22 274 ARG A CA 1
ATOM 2161 C C . ARG A 1 274 ? 38.943 -14.909 -70.568 1.00 59.22 274 ARG A C 1
ATOM 2163 O O . ARG A 1 274 ? 38.928 -16.026 -71.070 1.00 59.22 274 ARG A O 1
ATOM 2170 N N . VAL A 1 275 ? 38.834 -13.808 -71.304 1.00 60.12 275 VAL A N 1
ATOM 2171 C CA . VAL A 1 275 ? 38.988 -13.842 -72.761 1.00 60.12 275 VAL A CA 1
ATOM 2172 C C . VAL A 1 275 ? 40.467 -14.091 -73.037 1.00 60.12 275 VAL A C 1
ATOM 2174 O O . VAL A 1 275 ? 41.301 -13.215 -72.804 1.00 60.12 275 VAL A O 1
ATOM 2177 N N . HIS A 1 276 ? 40.801 -15.297 -73.496 1.00 59.47 276 HIS A N 1
ATOM 2178 C CA . HIS A 1 276 ? 42.090 -15.559 -74.128 1.00 59.47 276 HIS A CA 1
ATOM 2179 C C . HIS A 1 276 ? 42.176 -14.653 -75.358 1.00 59.47 276 HIS A C 1
ATOM 2181 O O . HIS A 1 276 ? 41.461 -14.856 -76.337 1.00 59.47 276 HIS A O 1
ATOM 2187 N N . ARG A 1 277 ? 43.000 -13.603 -75.299 1.00 61.12 277 ARG A N 1
ATOM 2188 C CA . ARG A 1 277 ? 43.277 -12.793 -76.483 1.00 61.12 277 ARG A CA 1
ATOM 2189 C C . ARG A 1 277 ? 44.142 -13.621 -77.418 1.00 61.12 277 ARG A C 1
ATOM 2191 O O . ARG A 1 277 ? 45.304 -13.874 -77.120 1.00 61.12 277 ARG A O 1
ATOM 2198 N N . TYR A 1 278 ? 43.548 -14.046 -78.526 1.00 62.34 278 TYR A N 1
ATOM 2199 C CA . TYR A 1 278 ? 44.266 -14.673 -79.621 1.00 62.34 278 TYR A CA 1
ATOM 2200 C C . TYR A 1 278 ? 45.258 -13.649 -80.179 1.00 62.34 278 TYR A C 1
ATOM 2202 O O . TYR A 1 278 ? 44.866 -12.595 -80.686 1.00 62.34 278 TYR A O 1
ATOM 2210 N N . ASN A 1 279 ? 46.547 -13.904 -79.983 1.00 62.31 279 ASN A N 1
ATOM 2211 C CA . ASN A 1 279 ? 47.605 -12.991 -80.384 1.00 62.31 279 ASN A CA 1
ATOM 2212 C C . ASN A 1 279 ? 47.963 -13.301 -81.841 1.00 62.31 279 ASN A C 1
ATOM 2214 O O . ASN A 1 279 ? 48.277 -14.443 -82.159 1.00 62.31 279 ASN A O 1
ATOM 2218 N N . LYS A 1 280 ? 47.920 -12.310 -82.740 1.00 58.59 280 LYS A N 1
ATOM 2219 C CA . LYS A 1 280 ? 48.146 -12.508 -84.192 1.00 58.59 280 LYS A CA 1
ATOM 2220 C C . LYS A 1 280 ? 49.560 -13.031 -84.520 1.00 58.59 280 LYS A C 1
ATOM 2222 O O . LYS A 1 280 ? 49.808 -13.497 -85.629 1.00 58.59 280 LYS A O 1
ATOM 2227 N N . GLU A 1 281 ? 50.462 -12.960 -83.544 1.00 60.75 281 GLU A N 1
ATOM 2228 C CA . GLU A 1 281 ? 51.835 -13.473 -83.580 1.00 60.75 281 GLU A CA 1
ATOM 2229 C C . GLU A 1 281 ? 51.925 -14.976 -83.256 1.00 60.75 281 GLU A C 1
ATOM 2231 O O . GLU A 1 281 ? 52.849 -15.645 -83.707 1.00 60.75 281 GLU A O 1
ATOM 2236 N N . GLN A 1 282 ? 50.932 -15.542 -82.559 1.00 61.38 282 GLN A N 1
ATOM 2237 C CA . GLN A 1 282 ? 50.749 -16.989 -82.413 1.00 61.38 282 GLN A CA 1
ATOM 2238 C C . GLN A 1 282 ? 49.796 -17.467 -83.508 1.00 61.38 282 GLN A C 1
ATOM 2240 O O . GLN A 1 282 ? 48.628 -17.774 -83.275 1.00 61.38 282 GLN A O 1
ATOM 2245 N N . ARG A 1 283 ? 50.289 -17.474 -84.750 1.00 57.22 283 ARG A N 1
ATOM 2246 C CA . ARG A 1 283 ? 49.585 -18.141 -85.847 1.00 57.22 283 ARG A CA 1
ATOM 2247 C C . ARG A 1 283 ? 49.477 -19.624 -85.498 1.00 57.22 283 ARG A C 1
ATOM 2249 O O . ARG A 1 283 ? 50.500 -20.294 -85.386 1.00 57.22 283 ARG A O 1
ATOM 2256 N N . THR A 1 284 ? 48.259 -20.132 -85.337 1.00 61.28 284 THR A N 1
ATOM 2257 C CA . THR A 1 284 ? 47.999 -21.572 -85.440 1.00 61.28 284 THR A CA 1
ATOM 2258 C C . THR A 1 284 ? 48.541 -22.020 -86.797 1.00 61.28 284 THR A C 1
ATOM 2260 O O . THR A 1 284 ? 48.056 -21.563 -87.829 1.00 61.28 284 THR A O 1
ATOM 2263 N N . GLN A 1 285 ? 49.610 -22.819 -86.795 1.00 60.97 285 GLN A N 1
ATOM 2264 C CA . GLN A 1 285 ? 50.297 -23.307 -87.999 1.00 60.97 285 GLN A CA 1
ATOM 2265 C C . GLN A 1 285 ? 49.571 -24.524 -88.583 1.00 60.97 285 GLN A C 1
ATOM 2267 O O . GLN A 1 285 ? 50.199 -25.533 -88.869 1.00 60.97 285 GLN A O 1
ATOM 2272 N N . VAL A 1 286 ? 48.245 -24.459 -88.676 1.00 69.62 286 VAL A N 1
ATOM 2273 C CA . VAL A 1 286 ? 47.445 -25.524 -89.281 1.00 69.62 286 VAL A CA 1
ATOM 2274 C C . VAL A 1 286 ? 46.815 -24.936 -90.529 1.00 69.62 286 VAL A C 1
ATOM 2276 O O . VAL A 1 286 ? 46.057 -23.966 -90.452 1.00 69.62 286 VAL A O 1
ATOM 2279 N N . THR A 1 287 ? 47.193 -25.482 -91.676 1.00 71.94 287 THR A N 1
ATOM 2280 C CA . THR A 1 287 ? 46.681 -25.098 -92.992 1.00 71.94 287 THR A CA 1
ATOM 2281 C C . THR A 1 287 ? 45.594 -26.090 -93.407 1.00 71.94 287 THR A C 1
ATOM 2283 O O . THR A 1 287 ? 45.516 -27.192 -92.871 1.00 71.94 287 THR A O 1
ATOM 2286 N N . PHE A 1 288 ? 44.744 -25.737 -94.376 1.00 68.56 288 PHE A N 1
ATOM 2287 C CA . PHE A 1 288 ? 43.752 -26.672 -94.935 1.00 68.56 288 PHE A CA 1
ATOM 2288 C C . PHE A 1 288 ? 44.373 -27.972 -95.471 1.00 68.56 288 PHE A C 1
ATOM 2290 O O . PHE A 1 288 ? 43.680 -28.982 -95.572 1.00 68.56 288 PHE A O 1
ATOM 2297 N N . ASP A 1 289 ? 45.662 -27.958 -95.796 1.00 70.31 289 ASP A N 1
ATOM 2298 C CA . ASP A 1 289 ? 46.401 -29.129 -96.266 1.00 70.31 289 ASP A CA 1
ATOM 2299 C C . ASP A 1 289 ? 46.718 -30.115 -95.123 1.00 70.31 289 ASP A C 1
ATOM 2301 O O . ASP A 1 289 ? 46.852 -31.306 -95.378 1.00 70.31 289 ASP A O 1
ATOM 2305 N N . ASP A 1 290 ? 46.720 -29.657 -93.862 1.00 70.38 290 ASP A N 1
ATOM 2306 C CA . ASP A 1 290 ? 46.988 -30.477 -92.667 1.00 70.38 290 ASP A CA 1
ATOM 2307 C C . ASP A 1 290 ? 45.735 -31.220 -92.146 1.00 70.38 290 ASP A C 1
ATOM 2309 O O . ASP A 1 290 ? 45.773 -31.865 -91.097 1.00 70.38 290 ASP A O 1
ATOM 2313 N N . VAL A 1 291 ? 44.598 -31.111 -92.850 1.00 68.38 291 VAL A N 1
ATOM 2314 C CA . VAL A 1 291 ? 43.316 -31.741 -92.485 1.00 68.38 291 VAL A CA 1
ATOM 2315 C C . VAL A 1 291 ? 42.965 -32.820 -93.512 1.00 68.38 291 VAL A C 1
ATOM 2317 O O . VAL A 1 291 ? 42.387 -32.519 -94.551 1.00 68.38 291 VAL A O 1
ATOM 2320 N N . GLU A 1 292 ? 43.314 -34.080 -93.271 1.00 75.94 292 GLU A N 1
ATOM 2321 C CA . GLU A 1 292 ? 42.998 -35.181 -94.198 1.00 75.94 292 GLU A CA 1
ATOM 2322 C C . GLU A 1 292 ? 41.532 -35.652 -94.067 1.00 75.94 292 GLU A C 1
ATOM 2324 O O . GLU A 1 292 ? 40.995 -35.740 -92.963 1.00 75.94 292 GLU A O 1
ATOM 2329 N N . GLY A 1 293 ? 40.877 -35.973 -95.194 1.00 69.12 293 GLY A N 1
ATOM 2330 C CA . GLY A 1 293 ? 39.574 -36.663 -95.219 1.00 69.12 293 GLY A CA 1
ATOM 2331 C C . GLY A 1 293 ? 38.310 -35.789 -95.219 1.00 69.12 293 GLY A C 1
ATOM 2332 O O . GLY A 1 293 ? 37.221 -36.316 -95.007 1.00 69.12 293 GLY A O 1
ATOM 2333 N N . MET A 1 294 ? 38.423 -34.477 -95.461 1.00 68.94 294 MET A N 1
ATOM 2334 C CA . MET A 1 294 ? 37.281 -33.546 -95.560 1.00 68.94 294 MET A CA 1
ATOM 2335 C C . MET A 1 294 ? 37.290 -32.751 -96.871 1.00 68.94 294 MET A C 1
ATOM 2337 O O . MET A 1 294 ? 37.170 -31.526 -96.864 1.00 68.94 294 MET A O 1
ATOM 2341 N N . ASP A 1 295 ? 37.474 -33.427 -98.001 1.00 72.31 295 ASP A N 1
ATOM 2342 C CA . ASP A 1 295 ? 37.630 -32.747 -99.291 1.00 72.31 295 ASP A CA 1
ATOM 2343 C C . ASP A 1 295 ? 36.356 -31.982 -99.706 1.00 72.31 295 ASP A C 1
ATOM 2345 O O . ASP A 1 295 ? 36.464 -30.850 -100.169 1.00 72.31 295 ASP A O 1
ATOM 2349 N N . GLU A 1 296 ? 35.161 -32.506 -99.396 1.00 69.06 296 GLU A N 1
ATOM 2350 C CA . GLU A 1 296 ? 33.873 -31.835 -99.671 1.00 69.06 296 GLU A CA 1
ATOM 2351 C C . GLU A 1 296 ? 33.679 -30.542 -98.849 1.00 69.06 296 GLU A C 1
ATOM 2353 O O . GLU A 1 296 ? 33.245 -29.524 -99.378 1.00 69.06 296 GLU A O 1
ATOM 2358 N N . ALA A 1 297 ? 34.064 -30.524 -97.565 1.00 72.31 297 ALA A N 1
ATOM 2359 C CA . ALA A 1 297 ? 33.906 -29.338 -96.708 1.00 72.31 297 ALA A CA 1
ATOM 2360 C C . ALA A 1 297 ? 34.975 -28.259 -96.960 1.00 72.31 297 ALA A C 1
ATOM 2362 O O . ALA A 1 297 ? 34.768 -27.084 -96.651 1.00 72.31 297 ALA A O 1
ATOM 2363 N N . LYS A 1 298 ? 36.138 -28.641 -97.506 1.00 71.75 298 LYS A N 1
ATOM 2364 C CA . LYS A 1 298 ? 37.170 -27.680 -97.923 1.00 71.75 298 LYS A CA 1
ATOM 2365 C C . LYS A 1 298 ? 36.741 -26.881 -99.149 1.00 71.75 298 LYS A C 1
ATOM 2367 O O . LYS A 1 298 ? 37.185 -25.744 -99.281 1.00 71.75 298 LYS A O 1
ATOM 2372 N N . GLU A 1 299 ? 35.929 -27.462 -100.029 1.00 72.31 299 GLU A N 1
ATOM 2373 C CA . GLU A 1 299 ? 35.450 -26.790 -101.238 1.00 72.31 299 GLU A CA 1
ATOM 2374 C C . GLU A 1 299 ? 34.404 -25.716 -100.892 1.00 72.31 299 GLU A C 1
ATOM 2376 O O . GLU A 1 299 ? 34.571 -24.574 -101.307 1.00 72.31 299 GLU A O 1
ATOM 2381 N N . GLU A 1 300 ? 33.452 -26.004 -99.993 1.00 71.56 300 GLU A N 1
ATOM 2382 C CA . GLU A 1 300 ? 32.445 -25.020 -99.540 1.00 71.56 300 GLU A CA 1
ATOM 2383 C C . GLU A 1 300 ? 33.025 -23.815 -98.777 1.00 71.56 300 GLU A C 1
ATOM 2385 O O . GLU A 1 300 ? 32.457 -22.730 -98.811 1.00 71.56 300 GLU A O 1
ATOM 2390 N N . VAL A 1 301 ? 34.132 -23.987 -98.046 1.00 74.38 301 VAL A N 1
ATOM 2391 C CA . VAL A 1 301 ? 34.737 -22.909 -97.230 1.00 74.38 301 VAL A CA 1
ATOM 2392 C C . VAL A 1 301 ? 35.783 -22.102 -98.015 1.00 74.38 301 VAL A C 1
ATOM 2394 O O . VAL A 1 301 ? 36.221 -21.043 -97.559 1.00 74.38 301 VAL A O 1
ATOM 2397 N N . ARG A 1 302 ? 36.231 -22.610 -99.173 1.00 70.81 302 ARG A N 1
ATOM 2398 C CA . ARG A 1 302 ? 37.134 -21.886 -100.083 1.00 70.81 302 ARG A CA 1
ATOM 2399 C C . ARG A 1 302 ? 36.385 -20.957 -101.046 1.00 70.81 302 ARG A C 1
ATOM 2401 O O . ARG A 1 302 ? 37.038 -20.054 -101.574 1.00 70.81 302 ARG A O 1
ATOM 2408 N N . GLU A 1 303 ? 35.086 -21.174 -101.263 1.00 55.44 303 GLU A N 1
ATOM 2409 C CA . GLU A 1 303 ? 34.173 -20.213 -101.912 1.00 55.44 303 GLU A CA 1
ATOM 2410 C C . GLU A 1 303 ? 33.840 -19.022 -100.996 1.00 55.44 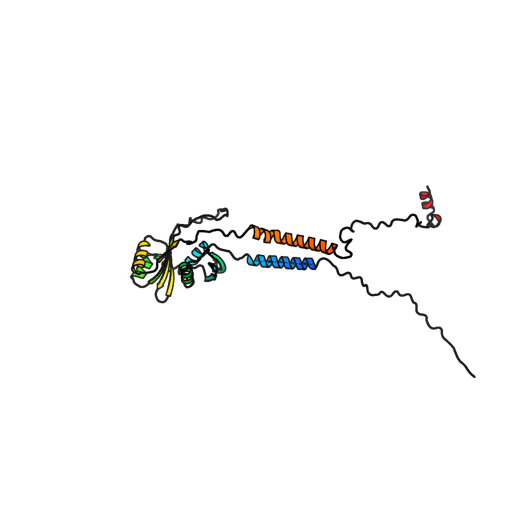303 GLU A C 1
ATOM 2412 O O . GLU A 1 303 ? 33.788 -17.885 -101.526 1.00 55.44 303 GLU A O 1
#

Foldseek 3Di:
DDDDDDDDDDDDDDPDDDDPDPDPPPPPDPDDVVVVVVVVVVVVVLVVVVVVPQAPADELLVVLLCLLVLQFQDWDQDPQQKIWTWGQDPVRDIGIYIYHDNDQDPVNVVSSVVSNVAHADAPVCVPVFPVVVVVCVVVVQKDWQEKEWEFQPDPDDDDPDDDPDDDDPDPPPRWTWMWTFMDGDPDTHIYIGIDDPCPVVSVVVCVVVVHYYHYDYSRNRVPDPPPPPVVVVVCCCSPVVVVVVVVVVVVVVVVVLVPPVPNPDDPPVPPDDPPPPPDPVPPPPDDPVNDPDPPVVVVVVVD

pLDDT: mean 70.31, std 15.97, range [28.91, 90.56]

Radius of gyration: 45.48 Å; Cα contacts (8 Å, |Δi|>4): 271; chains: 1; bounding box: 118×85×129 Å

Sequence (303 aa):
MTQPGENSPQDSPDKNTPERGPDKDAKKPRGMGGVFIIMLLLLALILIVSRSADQSRGTPYDFWWRLYNARFSKILLGPDSSVTAQYENADGQMRKFQTNFKQLTPDQQQTIQDLQAVKLDRSLYESRGIAGLIDDIEDGSTQIVKAWVIDQTAPHKLSTETPQQTGTEPMRQQQSYVTAIVVRGSGTKYVKIPSSDRLAGLLAILKQREVPVQIVPLAPDARFEIEKVDQWTIYFLSTIGPWILIIALFWFFIIRQMRSPGGTGGVLSFGRSRVHRYNKEQRTQVTFDDVEGMDEAKEEVRE